Protein AF-A0A1Z9M589-F1 (afdb_monomer_lite)

pLDDT: mean 79.72, std 17.69, range [38.5, 98.5]

Sequence (197 aa):
MKIGLVIVDSWVSNKWSNFLCKKYGENPVPDWSDTEKKNVRQFSKFLTYVCDFERRRGTTIIHSFGEKTTKFTQHANINSISQVKIKTGDLVVGADLIAEAILREKLNFVLYGGFHFGRCVHGHCEMAQLNLDLNNKSNVDNLNIVLNLSMVLPKNSFKQNLAKTSKRLLKPYFSSYNYHLWSLDGFESLLVHKDTQ

Radius of gyration: 16.37 Å; chains: 1; bounding box: 38×37×45 Å

Foldseek 3Di:
DAEEEEAEEADQPDPVLVVCCVPPNPPGPDPDDVVVVVVQLVLLVVLLVVVVLVVVVVYAYEYEYEAFFPPPVVPDDPCRRGSRDDDPRHHYGYLQCVLVVCVVSVAAEYEFAHEAPLPRRQSSLVNSVVVCVVVVNPRHHRLEYADSRHDHDPVDDPVRSVVCNVPDDPPDDDPDHFYWYQDSVGTHTDPPPPPPD

Secondary structure (DSSP, 8-state):
--EEEEEE-----TTHHHHHHHHH-S-------HHHHHHHHHHHHHHHHHHHHHHHTTPEEEEE-SS-GGGTTTTS-GGGS-SSPP-TT-EEE-GGGHHHHHHHTT-SEEEEEESSTTTHHHHHHHHHHHHHHHTT-TT-EEEEEEEEEEPPPTT--HHHHHHHHHHHS-TTS-S-PEEEEE-SS-EEE--------

Structure (mmCIF, N/CA/C/O backbone):
data_AF-A0A1Z9M589-F1
#
_entry.id   AF-A0A1Z9M589-F1
#
loop_
_atom_site.group_PDB
_atom_site.id
_atom_site.type_symbol
_atom_site.label_atom_id
_atom_site.label_alt_id
_atom_site.label_comp_id
_atom_site.label_asym_id
_atom_site.label_entity_id
_atom_site.label_seq_id
_atom_site.pdbx_PDB_ins_code
_atom_site.Cartn_x
_atom_site.Cartn_y
_atom_site.Cartn_z
_atom_site.occupancy
_atom_site.B_iso_or_equiv
_atom_site.auth_seq_id
_atom_site.auth_comp_id
_atom_site.auth_asym_id
_atom_site.auth_atom_id
_atom_site.pdbx_PDB_model_num
ATOM 1 N N . MET A 1 1 ? -9.756 -7.871 15.518 1.00 89.25 1 MET A N 1
ATOM 2 C CA . MET A 1 1 ? -8.970 -6.780 14.902 1.00 89.25 1 MET A CA 1
ATOM 3 C C . MET A 1 1 ? -9.424 -6.630 13.460 1.00 89.25 1 MET A C 1
ATOM 5 O O . MET A 1 1 ? -9.483 -7.653 12.789 1.00 89.25 1 MET A O 1
ATOM 9 N N . LYS A 1 2 ? -9.793 -5.429 12.991 1.00 96.50 2 LYS A N 1
ATOM 10 C CA . LYS A 1 2 ? -10.172 -5.220 11.582 1.00 96.50 2 LYS A CA 1
ATOM 11 C C . LYS A 1 2 ? -8.996 -4.624 10.803 1.00 96.50 2 LYS A C 1
ATOM 13 O O . LYS A 1 2 ? -8.453 -3.598 11.214 1.00 96.50 2 LYS A O 1
ATOM 18 N N . ILE A 1 3 ? -8.596 -5.296 9.724 1.00 98.19 3 ILE A N 1
ATOM 19 C CA . ILE A 1 3 ? -7.373 -4.994 8.970 1.00 98.19 3 ILE A CA 1
ATOM 20 C C . ILE A 1 3 ? -7.720 -4.285 7.659 1.00 98.19 3 ILE A C 1
ATOM 22 O O . ILE A 1 3 ? -8.652 -4.691 6.961 1.00 98.19 3 ILE A O 1
ATOM 26 N N . GLY A 1 4 ? -6.950 -3.251 7.321 1.00 98.44 4 GLY A N 1
ATOM 27 C CA . GLY A 1 4 ? -6.907 -2.651 5.990 1.00 98.44 4 GLY A CA 1
ATOM 28 C C . GLY A 1 4 ? -5.587 -2.924 5.289 1.00 98.44 4 GLY A C 1
ATOM 29 O O . GLY A 1 4 ? -4.534 -2.721 5.887 1.00 98.44 4 GLY A O 1
ATOM 30 N N . LEU A 1 5 ? -5.638 -3.309 4.015 1.00 98.50 5 LEU A N 1
ATOM 31 C CA . LEU A 1 5 ? -4.477 -3.304 3.129 1.00 98.50 5 LEU A CA 1
ATOM 32 C C . LEU A 1 5 ? -4.651 -2.206 2.080 1.00 98.50 5 LEU A C 1
ATOM 34 O O . LEU A 1 5 ? -5.495 -2.308 1.186 1.00 98.50 5 LEU A O 1
ATOM 38 N N . VAL A 1 6 ? -3.835 -1.162 2.193 1.00 97.88 6 VAL A N 1
ATOM 39 C CA . VAL A 1 6 ? -3.766 -0.060 1.240 1.00 97.88 6 VAL A CA 1
ATOM 40 C C . VAL A 1 6 ? -2.758 -0.406 0.148 1.00 97.88 6 VAL A C 1
ATOM 42 O O . VAL A 1 6 ? -1.553 -0.495 0.391 1.00 97.88 6 VAL A O 1
ATOM 45 N N . ILE A 1 7 ? -3.252 -0.575 -1.075 1.00 96.56 7 ILE A N 1
ATOM 46 C CA . ILE A 1 7 ? -2.439 -0.692 -2.281 1.00 96.56 7 ILE A CA 1
ATOM 47 C C . ILE A 1 7 ? -2.303 0.697 -2.887 1.00 96.56 7 ILE A C 1
ATOM 49 O O . ILE A 1 7 ? -3.232 1.225 -3.498 1.00 96.56 7 ILE A O 1
ATOM 53 N N . VAL A 1 8 ? -1.131 1.297 -2.707 1.00 92.19 8 VAL A N 1
ATOM 54 C CA . VAL A 1 8 ? -0.786 2.570 -3.331 1.00 92.19 8 VAL A CA 1
ATOM 55 C C . VAL A 1 8 ? -0.418 2.298 -4.775 1.00 92.19 8 VAL A C 1
ATOM 57 O O . VAL A 1 8 ? 0.672 1.807 -5.084 1.00 92.19 8 VAL A O 1
ATOM 60 N N . ASP A 1 9 ? -1.344 2.607 -5.668 1.00 81.62 9 ASP A N 1
ATOM 61 C CA . ASP A 1 9 ? -1.137 2.463 -7.092 1.00 81.62 9 ASP A CA 1
ATOM 62 C C . ASP A 1 9 ? -1.114 3.843 -7.744 1.00 81.62 9 ASP A C 1
ATOM 64 O O . ASP A 1 9 ? -1.960 4.708 -7.543 1.00 81.62 9 ASP A O 1
ATOM 68 N N . SER A 1 10 ? -0.059 4.075 -8.505 1.00 62.91 10 SER A N 1
ATOM 69 C CA . SER A 1 10 ? 0.172 5.329 -9.222 1.00 62.91 10 SER A CA 1
ATOM 70 C C . SER A 1 10 ? 0.199 5.096 -10.728 1.00 62.91 10 SER A C 1
ATOM 72 O O . SER A 1 10 ? 0.578 5.988 -11.488 1.00 62.91 10 SER A O 1
ATOM 74 N N . TRP A 1 11 ? -0.183 3.898 -11.180 1.00 60.66 11 TRP A N 1
ATOM 75 C CA . TRP A 1 11 ? 0.085 3.454 -12.529 1.00 60.66 11 TRP A CA 1
ATOM 76 C C . TRP A 1 11 ? -1.138 3.489 -13.442 1.00 60.66 11 TRP A C 1
ATOM 78 O O . TRP A 1 11 ? -1.980 2.595 -13.445 1.00 60.66 11 TRP A O 1
ATOM 88 N N . VAL A 1 12 ? -1.166 4.489 -14.325 1.00 53.03 12 VAL A N 1
ATOM 89 C CA . VAL A 1 12 ? -2.124 4.556 -15.432 1.00 53.03 12 VAL A CA 1
ATOM 90 C C . VAL A 1 12 ? -1.489 4.012 -16.698 1.00 53.03 12 VAL A C 1
ATOM 92 O O . VAL A 1 12 ? -0.550 4.593 -17.242 1.00 53.03 12 VAL A O 1
ATOM 95 N N . SER A 1 13 ? -2.037 2.915 -17.215 1.00 48.12 13 SER A N 1
ATOM 96 C CA . SER A 1 13 ? -1.526 2.326 -18.448 1.00 48.12 13 SER A CA 1
ATOM 97 C C . SER A 1 13 ? -1.903 3.144 -19.707 1.00 48.12 13 SER A C 1
ATOM 99 O O . SER A 1 13 ? -3.043 3.206 -20.161 1.00 48.12 13 SER A O 1
ATOM 101 N N . ASN A 1 14 ? -0.883 3.784 -20.280 1.00 47.88 14 ASN A N 1
ATOM 102 C CA . ASN A 1 14 ? -0.549 3.913 -21.708 1.00 47.88 14 ASN A CA 1
ATOM 103 C C . ASN A 1 14 ? -1.436 4.752 -22.659 1.00 47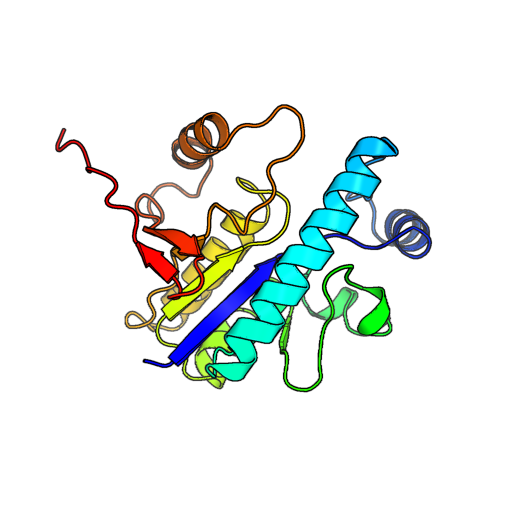.88 14 ASN A C 1
ATOM 105 O O . ASN A 1 14 ? -0.917 5.204 -23.676 1.00 47.88 14 ASN A O 1
ATOM 109 N N . LYS A 1 15 ? -2.728 4.988 -22.401 1.00 51.03 15 LYS A N 1
ATOM 110 C CA . LYS A 1 15 ? -3.546 5.928 -23.219 1.00 51.03 15 LYS A CA 1
ATOM 111 C C . LYS A 1 15 ? -4.017 7.134 -22.423 1.00 51.03 15 LYS A C 1
ATOM 113 O O . LYS A 1 15 ? -3.924 8.267 -22.890 1.00 51.03 15 LYS A O 1
ATOM 118 N N . TRP A 1 16 ? -4.468 6.886 -21.201 1.00 52.06 16 TRP A N 1
ATOM 119 C CA . TRP A 1 16 ? -4.884 7.941 -20.287 1.00 52.06 16 TRP A CA 1
ATOM 120 C C . TRP A 1 16 ? -3.702 8.753 -19.771 1.00 52.06 16 TRP A C 1
ATOM 122 O O . TRP A 1 16 ? -3.841 9.958 -19.613 1.00 52.06 16 TRP A O 1
ATOM 132 N N . SER A 1 17 ? -2.525 8.142 -19.605 1.00 53.66 17 SER A N 1
ATOM 133 C CA . SER A 1 17 ? -1.302 8.835 -19.190 1.00 53.66 17 SER A CA 1
ATOM 134 C C . SER A 1 17 ? -1.003 10.051 -20.073 1.00 53.66 17 SER A C 1
ATOM 136 O O . SER A 1 17 ? -0.863 11.152 -19.555 1.00 53.66 17 SER A O 1
ATOM 138 N N . ASN A 1 18 ? -1.032 9.892 -21.399 1.00 51.47 18 ASN A N 1
ATOM 139 C CA . ASN A 1 18 ? -0.787 10.977 -22.356 1.00 51.47 18 ASN A CA 1
ATOM 140 C C . ASN A 1 18 ? -1.865 12.073 -22.302 1.00 51.47 18 ASN A C 1
ATOM 142 O O . ASN A 1 18 ? -1.545 13.259 -22.388 1.00 51.47 18 ASN A O 1
ATOM 146 N N . PHE A 1 19 ? -3.137 11.693 -22.137 1.00 57.09 19 PHE A N 1
ATOM 147 C CA . PHE A 1 19 ? -4.243 12.643 -21.972 1.00 57.09 19 PHE A CA 1
ATOM 148 C C . PHE A 1 19 ? -4.121 13.442 -20.666 1.00 57.09 19 PHE A C 1
ATOM 150 O O . PHE A 1 19 ? -4.304 14.657 -20.658 1.00 57.09 19 PHE A O 1
ATOM 157 N N . LEU A 1 20 ? -3.759 12.776 -19.572 1.00 53.94 20 LEU A N 1
ATOM 158 C CA . LEU A 1 20 ? -3.598 13.381 -18.254 1.00 53.94 20 LEU A CA 1
ATOM 159 C C . LEU A 1 20 ? -2.372 14.295 -18.186 1.00 53.94 20 LEU A C 1
ATOM 161 O O . LEU A 1 20 ? -2.481 15.384 -17.634 1.00 53.94 20 LEU A O 1
ATOM 165 N N . CYS A 1 21 ? -1.261 13.911 -18.824 1.00 51.12 21 CYS A N 1
ATOM 166 C CA . CYS A 1 21 ? -0.083 14.771 -18.990 1.00 51.12 21 CYS A CA 1
ATOM 167 C C . CYS A 1 21 ? -0.438 16.059 -19.742 1.00 51.12 21 CYS A C 1
ATOM 169 O O . CYS A 1 21 ? -0.054 17.146 -19.322 1.00 51.12 21 CYS A O 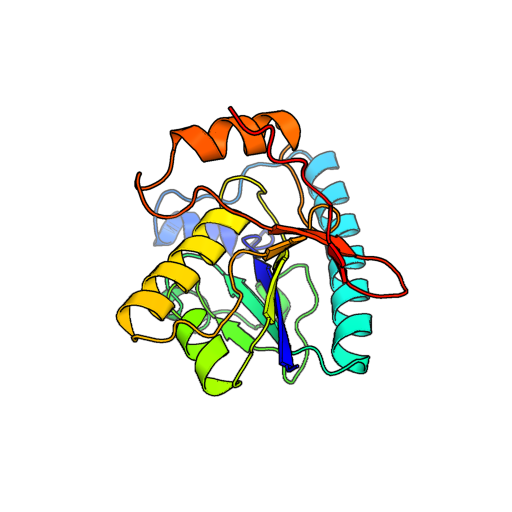1
ATOM 171 N N . LYS A 1 22 ? -1.221 15.949 -20.827 1.00 54.62 22 LYS A N 1
ATOM 172 C CA . LYS A 1 22 ? -1.695 17.108 -21.599 1.00 54.62 22 LYS A CA 1
ATOM 173 C C . LYS A 1 22 ? -2.673 17.996 -20.826 1.00 54.62 22 LYS A C 1
ATOM 175 O O . LYS A 1 22 ? -2.677 19.201 -21.043 1.00 54.62 22 LYS A O 1
ATOM 180 N N . LYS A 1 23 ? -3.531 17.415 -19.983 1.00 51.59 23 LYS A N 1
ATOM 181 C CA . LYS A 1 23 ? -4.636 18.134 -19.327 1.00 51.59 23 LYS A CA 1
ATOM 182 C C . LYS A 1 23 ? -4.280 18.710 -17.952 1.00 51.59 23 LYS A C 1
ATOM 184 O O . LYS A 1 23 ? -4.893 19.696 -17.554 1.00 51.59 23 LYS A O 1
ATOM 189 N N . TYR A 1 24 ? -3.332 18.117 -17.224 1.00 46.88 24 TYR A N 1
ATOM 190 C CA . TYR A 1 24 ? -3.096 18.442 -15.809 1.00 46.88 24 TYR A CA 1
ATOM 191 C C . TYR A 1 24 ? -1.646 18.813 -15.447 1.00 46.88 24 TYR A C 1
ATOM 193 O O . TYR A 1 24 ? -1.397 19.116 -14.282 1.00 46.88 24 TYR A O 1
ATOM 201 N N . GLY A 1 25 ? -0.713 18.860 -16.404 1.00 50.72 25 GLY A N 1
ATOM 202 C CA . GLY A 1 25 ? 0.683 19.230 -16.132 1.00 50.72 25 GLY A CA 1
ATOM 203 C C . GLY A 1 25 ? 1.513 18.108 -15.490 1.00 50.72 25 GLY A C 1
ATOM 204 O O . GLY A 1 25 ? 1.082 16.955 -15.429 1.00 50.72 25 GLY A O 1
ATOM 205 N N . GLU A 1 26 ? 2.746 18.432 -15.085 1.00 40.31 26 GLU A N 1
ATOM 206 C CA . GLU A 1 26 ? 3.819 17.467 -14.804 1.00 40.31 26 GLU A CA 1
ATOM 207 C C . GLU A 1 26 ? 3.564 16.558 -13.589 1.00 40.31 26 GLU A C 1
ATOM 209 O O . GLU A 1 26 ? 3.952 16.833 -12.457 1.00 40.31 26 GLU A O 1
ATOM 214 N N . ASN A 1 27 ? 2.984 15.393 -13.855 1.00 47.34 27 ASN A N 1
ATOM 215 C CA . ASN A 1 27 ? 3.367 14.150 -13.188 1.00 47.34 27 ASN A CA 1
ATOM 216 C C . ASN A 1 27 ? 3.229 13.014 -14.211 1.00 47.34 27 ASN A C 1
ATOM 218 O O . ASN A 1 27 ? 2.302 12.198 -14.144 1.00 47.34 27 ASN A O 1
ATOM 222 N N . PRO A 1 28 ? 4.075 13.033 -15.255 1.00 49.38 28 PRO A N 1
ATOM 223 C CA . PRO A 1 28 ? 3.915 12.137 -16.369 1.00 49.38 28 PRO A CA 1
ATOM 224 C C . PRO A 1 28 ? 4.356 10.757 -15.918 1.00 49.38 28 PRO A C 1
ATOM 226 O O . PRO A 1 28 ? 5.399 10.593 -15.287 1.00 49.38 28 PRO A O 1
ATOM 229 N N . VAL A 1 29 ? 3.520 9.768 -16.211 1.00 51.41 29 VAL A N 1
ATOM 230 C CA . VAL A 1 29 ? 3.861 8.351 -16.101 1.00 51.41 29 VAL A CA 1
ATOM 231 C C . VAL A 1 29 ? 5.291 8.174 -16.632 1.00 51.41 29 VAL A C 1
ATOM 233 O O . VAL A 1 29 ? 5.517 8.494 -17.800 1.00 51.41 29 VAL A O 1
ATOM 236 N N . PRO A 1 30 ? 6.266 7.782 -15.790 1.00 55.88 30 PRO A N 1
ATOM 237 C CA . PRO A 1 30 ? 7.663 7.768 -16.199 1.00 55.88 30 PRO A CA 1
ATOM 238 C C . PRO A 1 30 ? 7.851 6.888 -17.436 1.00 55.88 30 PRO A C 1
ATOM 240 O O . PRO A 1 30 ? 7.266 5.805 -17.529 1.00 55.88 30 PRO A O 1
ATOM 243 N N . ASP A 1 31 ? 8.643 7.375 -18.395 1.00 61.69 31 ASP A N 1
ATOM 244 C CA . ASP A 1 31 ? 8.970 6.619 -19.601 1.00 61.69 31 ASP A CA 1
ATOM 245 C C . ASP A 1 31 ? 9.877 5.447 -19.223 1.00 61.69 31 ASP A C 1
ATOM 247 O O . ASP A 1 31 ? 11.087 5.577 -19.038 1.00 61.69 31 ASP A O 1
ATOM 251 N N . TRP A 1 32 ? 9.235 4.312 -18.977 1.00 71.44 32 TRP A N 1
ATOM 252 C CA . TRP A 1 32 ? 9.877 3.090 -18.534 1.00 71.44 32 TRP A CA 1
ATOM 253 C C . TRP A 1 32 ? 10.304 2.235 -19.717 1.00 71.44 32 TRP A C 1
ATOM 255 O O . TRP A 1 32 ? 9.559 2.036 -20.683 1.00 71.44 32 TRP A O 1
ATOM 265 N N . SER A 1 33 ? 11.477 1.633 -19.574 1.00 79.81 33 SER A N 1
ATOM 266 C CA . SER A 1 33 ? 11.931 0.544 -20.427 1.00 79.81 33 SER A CA 1
ATOM 267 C C . SER A 1 33 ? 10.932 -0.619 -20.416 1.00 79.81 33 SER A C 1
ATOM 269 O O . SER A 1 33 ? 10.160 -0.821 -19.471 1.00 79.81 33 SER A O 1
ATOM 271 N N . ASP A 1 34 ? 10.953 -1.446 -21.459 1.00 81.94 34 ASP A N 1
ATOM 272 C CA . ASP A 1 34 ? 10.060 -2.607 -21.539 1.00 81.94 34 ASP A CA 1
ATOM 273 C C . ASP A 1 34 ? 10.303 -3.622 -20.415 1.00 81.94 34 ASP A C 1
ATOM 275 O O . ASP A 1 34 ? 9.364 -4.264 -19.935 1.00 81.94 34 ASP A O 1
ATOM 279 N N . THR A 1 35 ? 11.542 -3.711 -19.929 1.00 83.31 35 THR A N 1
ATOM 280 C CA . THR A 1 35 ? 11.904 -4.508 -18.753 1.00 83.31 35 THR A CA 1
ATOM 281 C C . THR A 1 35 ? 11.189 -4.011 -17.498 1.00 83.31 35 THR A C 1
ATOM 283 O O . THR A 1 35 ? 10.589 -4.805 -16.773 1.00 83.31 35 THR A O 1
ATOM 286 N N . GLU A 1 36 ? 11.186 -2.701 -17.253 1.00 81.06 36 GLU A N 1
ATOM 287 C CA . GLU A 1 36 ? 10.477 -2.095 -16.120 1.00 81.06 36 GLU A CA 1
ATOM 288 C C . GLU A 1 36 ? 8.966 -2.315 -16.233 1.00 81.06 36 GLU A C 1
ATOM 290 O O . GLU A 1 36 ? 8.344 -2.795 -15.284 1.00 81.06 36 GLU A O 1
ATOM 295 N N . LYS A 1 37 ? 8.384 -2.093 -17.420 1.00 82.25 37 LYS A N 1
ATOM 296 C CA . LYS A 1 37 ? 6.965 -2.383 -17.690 1.00 82.25 37 LYS A CA 1
ATOM 297 C C . LYS A 1 37 ? 6.624 -3.852 -17.418 1.00 82.25 37 LYS A C 1
ATOM 299 O O . LYS A 1 37 ? 5.559 -4.146 -16.872 1.00 82.25 37 LYS A O 1
ATOM 304 N N . LYS A 1 38 ? 7.503 -4.789 -17.788 1.00 84.75 38 LYS A N 1
ATOM 305 C CA . LYS A 1 38 ? 7.326 -6.224 -17.519 1.00 84.75 38 LYS A CA 1
ATOM 306 C C . LYS A 1 38 ? 7.384 -6.524 -16.021 1.00 84.75 38 LYS A C 1
ATOM 308 O O . LYS A 1 38 ? 6.519 -7.253 -15.541 1.00 84.75 38 LYS A O 1
ATOM 313 N N . ASN A 1 39 ? 8.340 -5.953 -15.291 1.00 84.38 39 ASN A N 1
ATOM 314 C CA . ASN A 1 39 ? 8.467 -6.138 -13.843 1.00 84.38 39 ASN A CA 1
ATOM 315 C C . ASN A 1 39 ? 7.228 -5.631 -13.102 1.00 84.38 39 ASN A C 1
ATOM 317 O O . ASN A 1 39 ? 6.682 -6.351 -12.271 1.00 84.38 39 ASN A O 1
ATOM 321 N N . VAL A 1 40 ? 6.732 -4.451 -13.475 1.00 85.38 40 VAL A N 1
ATOM 322 C CA . VAL A 1 40 ? 5.500 -3.866 -12.924 1.00 85.38 40 VAL A CA 1
ATOM 323 C C . VAL A 1 40 ? 4.329 -4.808 -13.161 1.00 85.38 40 VAL A C 1
ATOM 325 O O . VAL A 1 40 ? 3.661 -5.174 -12.205 1.00 85.38 40 VAL A O 1
ATOM 328 N N . ARG A 1 41 ? 4.143 -5.316 -14.387 1.00 86.38 41 ARG A N 1
ATOM 329 C CA . ARG A 1 41 ? 3.069 -6.282 -14.681 1.00 86.38 41 ARG A CA 1
ATOM 330 C C . ARG A 1 41 ? 3.150 -7.542 -13.818 1.00 86.38 41 ARG A C 1
ATOM 332 O O . ARG A 1 41 ? 2.115 -8.035 -13.378 1.00 86.38 41 ARG A O 1
ATOM 339 N N . GLN A 1 42 ? 4.343 -8.105 -13.609 1.00 89.94 42 GLN A N 1
ATOM 340 C CA . GLN A 1 42 ? 4.491 -9.300 -12.766 1.00 89.94 42 GLN A CA 1
ATOM 341 C C . GLN A 1 42 ? 4.226 -8.983 -11.295 1.00 89.94 42 GLN A C 1
ATOM 343 O O . GLN A 1 42 ? 3.522 -9.730 -10.620 1.00 89.94 42 GLN A O 1
ATOM 348 N N . PHE A 1 43 ? 4.712 -7.842 -10.820 1.00 91.88 43 PHE A N 1
ATOM 349 C CA . PHE A 1 43 ? 4.455 -7.382 -9.466 1.00 91.88 43 PHE A CA 1
ATOM 350 C C . PHE A 1 43 ? 2.965 -7.093 -9.228 1.00 91.88 43 PHE A C 1
ATOM 352 O O . PHE A 1 43 ? 2.411 -7.543 -8.232 1.00 91.88 43 PHE A O 1
ATOM 359 N N . SER A 1 44 ? 2.261 -6.469 -10.179 1.00 91.69 44 SER A N 1
ATOM 360 C CA . SER A 1 44 ? 0.807 -6.269 -10.119 1.00 91.69 44 SER A CA 1
ATOM 361 C C . SER A 1 44 ? 0.029 -7.582 -10.050 1.00 91.69 44 SER A C 1
ATOM 363 O O . SER A 1 44 ? -0.982 -7.658 -9.349 1.00 91.69 44 SER A O 1
ATOM 365 N N . LYS A 1 45 ? 0.482 -8.634 -10.751 1.00 92.62 45 LYS A N 1
ATOM 366 C CA . LYS A 1 45 ? -0.116 -9.976 -10.633 1.00 92.62 45 LYS A CA 1
ATOM 367 C C . LYS A 1 45 ? 0.069 -10.540 -9.228 1.00 92.62 45 LYS A C 1
ATOM 369 O O . LYS A 1 45 ? -0.883 -11.088 -8.679 1.00 92.62 45 LYS A O 1
ATOM 374 N N . PHE A 1 46 ? 1.254 -10.378 -8.646 1.00 95.69 46 PHE A N 1
ATOM 375 C CA . PHE A 1 46 ? 1.520 -10.803 -7.275 1.00 95.69 46 PHE A CA 1
ATOM 376 C C . PHE A 1 46 ? 0.681 -10.019 -6.254 1.00 95.69 46 PHE A C 1
ATOM 378 O O . PHE A 1 46 ? 0.004 -10.631 -5.434 1.00 95.69 46 PHE A O 1
ATOM 385 N N . LEU A 1 47 ? 0.610 -8.688 -6.364 1.00 96.19 47 LEU A N 1
ATOM 386 C CA . LEU A 1 47 ? -0.266 -7.865 -5.522 1.00 96.19 47 LEU A CA 1
ATOM 387 C C . LEU A 1 47 ? -1.739 -8.252 -5.665 1.00 96.19 47 LEU A C 1
ATOM 389 O O . LEU A 1 47 ? -2.453 -8.332 -4.672 1.00 96.19 47 LEU A O 1
ATOM 393 N N . THR A 1 48 ? -2.192 -8.542 -6.887 1.00 95.50 48 THR A N 1
ATOM 394 C CA . THR A 1 48 ? -3.555 -9.035 -7.134 1.00 95.50 48 THR A CA 1
ATOM 395 C C . THR A 1 48 ? -3.806 -10.350 -6.401 1.00 95.50 48 THR A C 1
ATOM 397 O O . THR A 1 48 ? -4.850 -10.508 -5.773 1.00 95.50 48 THR A O 1
ATOM 400 N N . TYR A 1 49 ? -2.853 -11.282 -6.459 1.00 97.50 49 TYR A N 1
ATOM 401 C CA . TYR A 1 49 ? -2.929 -12.545 -5.730 1.00 97.50 49 TYR A CA 1
ATOM 402 C C . TYR A 1 49 ? -3.014 -12.323 -4.212 1.00 97.50 49 TYR A C 1
ATOM 404 O O . TYR A 1 49 ? -3.892 -12.894 -3.569 1.00 97.50 49 TYR A O 1
ATOM 412 N N . VAL A 1 50 ? -2.173 -11.448 -3.654 1.00 97.94 50 VAL A N 1
ATOM 413 C CA . VAL A 1 50 ? -2.200 -11.100 -2.224 1.00 97.94 50 VAL A CA 1
ATOM 414 C C . VAL A 1 50 ? -3.538 -10.474 -1.836 1.00 97.94 50 VAL A C 1
ATOM 416 O O . VAL A 1 50 ? -4.157 -10.910 -0.873 1.00 97.94 50 VAL A O 1
ATOM 419 N N . CYS A 1 51 ? -4.053 -9.523 -2.619 1.00 97.75 51 CYS A N 1
ATOM 420 C CA . CYS A 1 51 ? -5.368 -8.929 -2.367 1.00 97.75 51 CYS A CA 1
ATOM 421 C C . CYS A 1 51 ? -6.481 -9.986 -2.406 1.00 97.75 51 CYS A 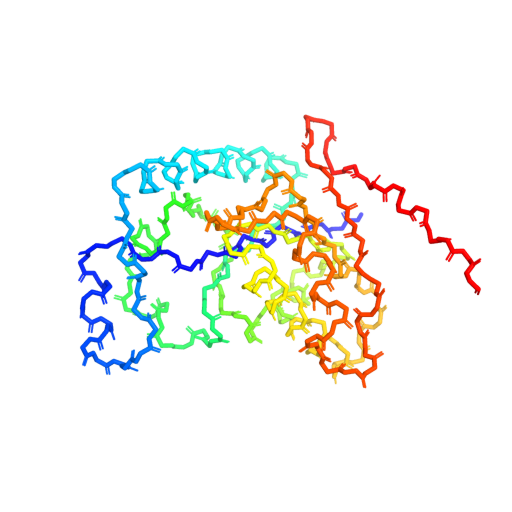C 1
ATOM 423 O O . CYS A 1 51 ? -7.403 -9.956 -1.596 1.00 97.75 51 CYS A O 1
ATOM 425 N N . ASP A 1 52 ? -6.429 -10.930 -3.350 1.00 97.62 52 ASP A N 1
ATOM 426 C CA . ASP A 1 52 ? -7.389 -12.038 -3.439 1.00 97.62 52 ASP A CA 1
ATOM 427 C C . ASP A 1 52 ? -7.329 -12.939 -2.206 1.00 97.62 52 ASP A C 1
ATOM 429 O O . ASP A 1 52 ? -8.370 -13.356 -1.697 1.00 97.62 52 ASP A O 1
ATOM 433 N N . PHE A 1 53 ? -6.125 -13.215 -1.717 1.00 98.19 53 PHE A N 1
ATOM 434 C CA . PHE A 1 53 ? -5.910 -13.991 -0.507 1.00 98.19 53 PHE A CA 1
ATOM 435 C C . PHE A 1 53 ? -6.442 -13.269 0.737 1.00 98.19 53 PHE A C 1
ATOM 437 O O . PHE A 1 53 ? -7.246 -13.834 1.476 1.00 98.19 53 PHE A O 1
ATOM 444 N N . GLU A 1 54 ? -6.073 -12.005 0.918 1.00 98.25 54 GLU A N 1
ATOM 445 C CA . GLU A 1 54 ? -6.433 -11.194 2.082 1.00 98.25 54 GLU A CA 1
ATOM 446 C C . GLU A 1 54 ? -7.931 -10.872 2.142 1.00 98.25 54 GLU A C 1
ATOM 448 O O . GLU A 1 54 ? -8.534 -10.954 3.213 1.00 98.25 54 GLU A O 1
ATOM 453 N N . ARG A 1 55 ? -8.592 -10.638 0.998 1.00 97.75 55 ARG A N 1
ATOM 454 C CA . ARG A 1 55 ? -10.061 -10.508 0.962 1.00 97.75 55 ARG A CA 1
ATOM 455 C C . ARG A 1 55 ? -10.766 -11.729 1.538 1.00 97.75 55 ARG A C 1
ATOM 457 O O . ARG A 1 55 ? -11.725 -11.577 2.287 1.00 97.75 55 ARG A O 1
ATOM 464 N N . ARG A 1 56 ? -10.294 -12.944 1.224 1.00 97.38 56 ARG A N 1
ATOM 465 C CA . ARG A 1 56 ? -10.881 -14.186 1.765 1.00 97.38 56 ARG A CA 1
ATOM 466 C C . ARG A 1 56 ? -10.710 -14.310 3.279 1.00 97.38 56 ARG A C 1
ATOM 468 O O . ARG A 1 56 ? -11.489 -15.016 3.907 1.00 97.38 56 ARG A O 1
ATOM 475 N N . ARG A 1 57 ? -9.731 -13.613 3.861 1.00 97.06 57 ARG A N 1
ATOM 476 C CA . ARG A 1 57 ? -9.513 -13.522 5.313 1.00 97.06 57 ARG A CA 1
ATOM 477 C C . ARG A 1 57 ? -10.287 -12.373 5.968 1.00 97.06 57 ARG A C 1
ATOM 479 O O . ARG A 1 57 ? -10.196 -12.201 7.179 1.00 97.06 57 ARG A O 1
ATOM 486 N N . GLY A 1 58 ? -11.057 -11.608 5.193 1.00 97.56 58 GLY A N 1
ATOM 487 C CA . GLY A 1 58 ? -11.844 -10.476 5.681 1.00 97.56 58 GLY A CA 1
ATOM 488 C C . GLY A 1 58 ? -11.076 -9.155 5.763 1.00 97.56 58 GLY A C 1
ATOM 489 O O . GLY A 1 58 ? -11.592 -8.199 6.340 1.00 97.56 58 GLY A O 1
ATOM 490 N N . THR A 1 59 ? -9.869 -9.073 5.194 1.00 98.50 59 THR A N 1
ATOM 491 C CA . THR A 1 59 ? -9.114 -7.818 5.094 1.00 98.50 59 THR A CA 1
ATOM 492 C C . THR A 1 59 ? -9.799 -6.874 4.103 1.00 98.50 59 THR A C 1
ATOM 494 O O . THR A 1 59 ? -10.104 -7.253 2.969 1.00 98.50 59 THR A O 1
ATOM 497 N N . THR A 1 60 ? -10.016 -5.621 4.509 1.00 98.50 60 THR A N 1
ATOM 498 C CA . THR A 1 60 ? -10.519 -4.568 3.619 1.00 98.50 60 THR A CA 1
ATOM 499 C C . THR A 1 60 ? -9.400 -4.119 2.682 1.00 98.50 60 THR A C 1
ATOM 501 O O . THR A 1 60 ? -8.350 -3.673 3.142 1.00 98.50 60 THR A O 1
ATOM 504 N N . ILE A 1 61 ? -9.624 -4.191 1.369 1.00 98.25 61 ILE A N 1
ATOM 505 C CA . ILE A 1 61 ? -8.665 -3.694 0.375 1.00 98.25 61 ILE A CA 1
ATOM 506 C C . ILE A 1 61 ? -9.015 -2.258 -0.004 1.00 98.25 61 ILE A C 1
ATOM 508 O O . ILE A 1 61 ? -10.157 -1.958 -0.361 1.00 98.25 61 ILE A O 1
ATOM 512 N N . ILE A 1 62 ? -8.019 -1.378 0.056 1.00 96.44 62 ILE A N 1
ATOM 513 C CA . ILE A 1 62 ? -8.131 0.029 -0.320 1.00 96.44 62 ILE A CA 1
ATOM 514 C C . ILE A 1 62 ? -7.119 0.296 -1.430 1.00 96.44 62 ILE A C 1
ATOM 516 O O . ILE A 1 62 ? -5.916 0.240 -1.203 1.00 96.44 62 ILE A O 1
ATOM 520 N N . HIS A 1 63 ? -7.581 0.615 -2.630 1.00 93.62 63 HIS A N 1
ATOM 521 C CA . HIS A 1 63 ? -6.710 1.077 -3.706 1.00 93.62 63 HIS A CA 1
ATOM 522 C C . HIS A 1 63 ? -6.616 2.593 -3.640 1.00 93.62 63 HIS A C 1
ATOM 524 O O . HIS A 1 63 ? -7.632 3.290 -3.724 1.00 93.62 63 HIS A O 1
ATOM 530 N N . SER A 1 64 ? -5.398 3.098 -3.461 1.00 91.31 64 SER A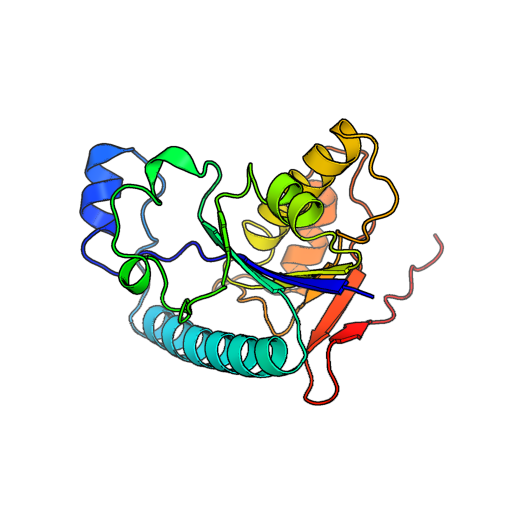 N 1
ATOM 531 C CA . SER A 1 64 ? -5.151 4.523 -3.299 1.00 91.31 64 SER A CA 1
ATOM 532 C C . SER A 1 64 ? -4.423 5.116 -4.501 1.00 91.31 64 SER A C 1
ATOM 534 O O . SER A 1 64 ? -3.329 4.660 -4.830 1.00 91.31 64 SER A O 1
ATOM 536 N N . PHE A 1 65 ? -5.012 6.148 -5.117 1.00 85.81 65 PHE A N 1
ATOM 537 C CA . PHE A 1 65 ? -4.514 6.784 -6.342 1.00 85.81 65 PHE A CA 1
ATOM 538 C C . PHE A 1 65 ? -4.353 8.295 -6.195 1.00 85.81 65 PHE A C 1
ATOM 540 O O . PHE A 1 65 ? -5.331 9.025 -6.031 1.00 85.81 65 PHE A O 1
ATOM 547 N N . GLY A 1 66 ? -3.121 8.774 -6.364 1.00 78.88 66 GLY A N 1
ATOM 548 C CA . GLY A 1 66 ? -2.809 10.202 -6.320 1.00 78.88 66 GLY A CA 1
ATOM 549 C C . GLY A 1 66 ? -3.163 10.869 -4.986 1.00 78.88 66 GLY A C 1
ATOM 550 O O . GLY A 1 66 ? -3.564 10.226 -4.019 1.00 78.88 66 GLY A O 1
ATOM 551 N N . GLU A 1 67 ? -3.003 12.190 -4.937 1.00 72.75 67 GLU A N 1
ATOM 552 C CA . GLU A 1 67 ? -3.198 12.949 -3.695 1.00 72.75 67 GLU A CA 1
ATOM 553 C C . GLU A 1 67 ? -4.667 13.293 -3.419 1.00 72.75 67 GLU A C 1
ATOM 555 O O . GLU A 1 67 ? -5.061 13.352 -2.260 1.00 72.75 67 GLU A O 1
ATOM 560 N N . LYS A 1 68 ? -5.482 13.515 -4.465 1.00 72.81 68 LYS A N 1
ATOM 561 C CA . LYS A 1 68 ? -6.878 13.973 -4.340 1.00 72.81 68 LYS A CA 1
ATOM 562 C C . LYS A 1 68 ? -7.861 13.086 -5.092 1.00 72.81 68 LYS A C 1
ATOM 564 O O . LYS A 1 68 ? -7.743 12.914 -6.308 1.00 72.81 68 LYS A O 1
ATOM 569 N N . THR A 1 69 ? -8.892 12.619 -4.392 1.00 64.75 69 THR A N 1
ATOM 570 C CA . THR A 1 69 ? -9.873 11.644 -4.904 1.00 64.75 69 THR A CA 1
ATOM 571 C C . THR A 1 69 ? -10.698 12.157 -6.095 1.00 64.75 69 THR A C 1
ATOM 573 O O . THR A 1 69 ? -11.059 11.384 -6.984 1.00 64.75 69 THR A O 1
ATOM 576 N N . THR A 1 70 ? -10.988 13.459 -6.159 1.00 57.69 70 THR A N 1
ATOM 577 C CA . THR A 1 70 ? -12.048 14.016 -7.023 1.00 57.69 70 THR A CA 1
ATOM 578 C C . THR A 1 70 ? -11.705 14.145 -8.506 1.00 57.69 70 THR A C 1
ATOM 580 O O . THR A 1 70 ? -12.616 14.196 -9.324 1.00 57.69 70 THR A O 1
ATOM 583 N N . LYS A 1 71 ? -10.427 14.181 -8.903 1.00 53.97 71 LYS A N 1
ATOM 584 C CA . LYS A 1 71 ? -10.070 14.459 -10.311 1.00 53.97 71 LYS A CA 1
ATOM 585 C C . LYS A 1 71 ? -9.916 13.221 -11.194 1.00 53.97 71 LYS A C 1
ATOM 587 O O . LYS A 1 71 ? -9.947 13.353 -12.414 1.00 53.97 71 LYS A O 1
ATOM 592 N N . PHE A 1 72 ? -9.743 12.039 -10.607 1.00 55.84 72 PHE A N 1
ATOM 593 C CA . PHE A 1 72 ? -9.286 10.859 -11.351 1.00 55.84 72 PHE A CA 1
ATOM 594 C C . PHE A 1 72 ? -10.271 9.689 -11.338 1.00 55.84 72 PHE A C 1
ATOM 596 O O . PHE A 1 72 ? -10.433 9.004 -12.345 1.00 55.84 72 PHE A O 1
ATOM 603 N N . THR A 1 73 ? -10.970 9.491 -10.221 1.00 55.97 73 THR A N 1
ATOM 604 C CA . THR A 1 73 ? -11.933 8.393 -10.039 1.00 55.97 73 THR A CA 1
ATOM 605 C C . THR A 1 73 ? -13.238 8.612 -10.809 1.00 55.97 73 THR A C 1
ATOM 607 O O . THR A 1 73 ? -13.898 7.650 -11.183 1.00 55.97 73 THR A O 1
ATOM 610 N N . GLN A 1 74 ? -13.588 9.867 -11.111 1.00 56.72 74 GLN A N 1
ATOM 611 C CA . GLN A 1 74 ? -14.847 10.230 -11.776 1.00 56.72 74 GLN A CA 1
ATOM 612 C C . GLN A 1 74 ? -14.863 9.961 -13.290 1.00 56.72 74 GLN A C 1
ATOM 614 O O . GLN A 1 74 ? -15.931 9.937 -13.896 1.00 56.72 74 GLN A O 1
ATOM 619 N N . HIS A 1 75 ? -13.700 9.782 -13.923 1.00 51.03 75 HIS A N 1
ATOM 620 C CA . HIS A 1 75 ? -13.590 9.755 -15.389 1.00 51.03 75 HIS A CA 1
ATOM 621 C C . HIS A 1 75 ? -13.030 8.462 -15.969 1.00 51.03 75 HIS A C 1
ATOM 623 O O . HIS A 1 75 ? -13.000 8.304 -17.189 1.00 51.03 75 HIS A O 1
ATOM 629 N N . ALA A 1 76 ? -12.594 7.535 -15.125 1.00 55.00 76 ALA A N 1
ATOM 630 C CA . ALA A 1 76 ? -11.977 6.310 -15.580 1.00 55.00 76 ALA A CA 1
ATOM 631 C C . ALA A 1 76 ? -12.804 5.101 -15.154 1.00 55.00 76 ALA A C 1
ATOM 633 O O . ALA A 1 76 ? -13.279 5.005 -14.025 1.00 55.00 76 ALA A O 1
ATOM 634 N N . ASN A 1 77 ? -12.957 4.148 -16.073 1.00 63.50 77 ASN A N 1
ATOM 635 C CA . ASN A 1 77 ? -13.468 2.833 -15.721 1.00 63.50 77 ASN A CA 1
ATOM 636 C C . ASN A 1 77 ? -12.519 2.242 -14.663 1.00 63.50 77 ASN A C 1
ATOM 638 O O . ASN A 1 77 ? -11.316 2.164 -14.912 1.00 63.50 77 ASN A O 1
ATOM 642 N N . ILE A 1 78 ? -13.039 1.848 -13.499 1.00 64.25 78 ILE A N 1
ATOM 643 C CA . ILE A 1 78 ? -12.259 1.333 -12.358 1.00 64.25 78 ILE A CA 1
ATOM 644 C C . ILE A 1 78 ? -11.326 0.179 -12.770 1.00 64.25 78 ILE A C 1
ATOM 646 O O . ILE A 1 78 ? -10.222 0.052 -12.257 1.00 64.25 78 ILE A O 1
ATOM 650 N N . ASN A 1 79 ? -11.690 -0.613 -13.781 1.00 64.25 79 ASN A N 1
ATOM 651 C CA . ASN A 1 79 ? -10.831 -1.694 -14.279 1.00 64.25 79 ASN A CA 1
ATOM 652 C C . ASN A 1 79 ? -9.668 -1.219 -15.172 1.00 64.25 79 ASN A C 1
ATOM 654 O O . ASN A 1 79 ? -8.856 -2.028 -15.610 1.00 64.25 79 ASN A O 1
ATOM 658 N N . SER A 1 80 ? -9.596 0.078 -15.478 1.00 66.50 80 SER A N 1
ATOM 659 C CA . SER A 1 80 ? -8.594 0.686 -16.364 1.00 66.50 80 SER A CA 1
ATOM 660 C C . SER A 1 80 ? -7.602 1.607 -15.647 1.00 66.50 80 SER A C 1
ATOM 662 O O . SER A 1 80 ? -6.596 1.985 -16.249 1.00 66.50 80 SER A O 1
ATOM 664 N N . ILE A 1 81 ? -7.857 1.950 -14.376 1.00 67.50 81 ILE A N 1
ATOM 665 C CA . ILE A 1 81 ? -7.001 2.863 -13.593 1.00 67.50 81 ILE A CA 1
ATOM 666 C C . ILE A 1 81 ? -5.816 2.176 -12.924 1.00 67.50 81 ILE A C 1
ATOM 668 O O . ILE A 1 81 ? -4.899 2.865 -12.498 1.00 67.50 81 ILE A O 1
ATOM 672 N N . SER A 1 82 ? -5.846 0.848 -12.825 1.00 75.62 82 SER A N 1
ATOM 673 C CA . SER A 1 82 ? -4.871 0.061 -12.078 1.00 75.62 82 SER A CA 1
ATOM 674 C C . SER A 1 82 ? -4.441 -1.167 -12.863 1.00 75.62 82 SER A C 1
ATOM 676 O O . SER A 1 82 ? -5.228 -1.764 -13.600 1.00 75.62 82 SER A O 1
ATOM 678 N N . GLN A 1 83 ? -3.181 -1.568 -12.688 1.00 80.75 83 GLN A N 1
ATOM 679 C CA . GLN A 1 83 ? -2.735 -2.899 -13.109 1.00 80.75 83 GLN A CA 1
ATOM 680 C C . GLN A 1 83 ? -3.022 -3.977 -12.058 1.00 80.75 83 GLN A C 1
ATOM 682 O O . GLN A 1 83 ? -2.996 -5.166 -12.384 1.00 80.75 83 GLN A O 1
ATOM 687 N N . VAL A 1 84 ? -3.290 -3.584 -10.812 1.00 88.12 84 VAL A N 1
ATOM 688 C CA . VAL A 1 84 ? -3.793 -4.478 -9.769 1.00 88.12 84 VAL A CA 1
ATOM 689 C C . VAL A 1 84 ? -5.301 -4.622 -9.967 1.00 88.12 84 VAL A C 1
ATOM 691 O O . VAL A 1 84 ? -6.008 -3.649 -10.217 1.00 88.12 84 VAL A O 1
ATOM 694 N N . LYS A 1 85 ? -5.827 -5.849 -9.904 1.00 89.94 85 LYS A N 1
ATOM 695 C CA . LYS A 1 85 ? -7.269 -6.044 -10.105 1.00 89.94 85 LYS A CA 1
ATOM 696 C C . LYS A 1 85 ? -8.051 -5.494 -8.915 1.00 89.94 85 LYS A C 1
ATOM 698 O O . LYS A 1 85 ? -7.973 -6.042 -7.814 1.00 89.94 85 LYS A O 1
ATOM 703 N N . ILE A 1 86 ? -8.859 -4.476 -9.187 1.00 90.31 86 ILE A N 1
ATOM 704 C CA . ILE A 1 86 ? -9.868 -3.950 -8.271 1.00 90.31 86 ILE A CA 1
ATOM 705 C C . ILE A 1 86 ? -11.119 -4.823 -8.397 1.00 90.31 86 ILE A C 1
ATOM 707 O O . ILE A 1 86 ? -11.560 -5.127 -9.507 1.00 90.31 86 ILE A O 1
ATOM 711 N N . LYS A 1 87 ? -11.674 -5.271 -7.272 1.00 91.75 87 LYS A N 1
ATOM 712 C CA . LYS A 1 87 ? -12.887 -6.101 -7.237 1.00 91.75 87 LYS A CA 1
ATOM 713 C C . LYS A 1 87 ? -14.034 -5.377 -6.547 1.00 91.75 87 LYS A C 1
ATOM 715 O O . LYS A 1 87 ? -13.834 -4.418 -5.810 1.00 91.75 87 LYS A O 1
ATOM 720 N N . THR A 1 88 ? -15.252 -5.857 -6.783 1.00 90.62 88 THR A N 1
ATOM 721 C CA . THR A 1 88 ? -16.440 -5.392 -6.062 1.00 90.62 88 THR A CA 1
ATOM 722 C C . THR A 1 88 ? -16.223 -5.518 -4.555 1.00 90.62 88 THR A C 1
ATOM 724 O O . THR A 1 88 ? -15.826 -6.579 -4.078 1.00 90.62 88 THR A O 1
ATOM 727 N N . GLY A 1 89 ? -16.490 -4.434 -3.826 1.00 91.50 89 GLY A N 1
ATOM 728 C CA . GLY A 1 89 ? -16.257 -4.338 -2.383 1.00 91.50 89 GLY A CA 1
ATOM 729 C C . GLY A 1 89 ? -14.911 -3.715 -2.001 1.00 91.50 89 GLY A C 1
ATOM 730 O O . GLY A 1 89 ? -14.770 -3.277 -0.862 1.00 91.50 89 GLY A O 1
ATOM 731 N N . ASP A 1 90 ? -13.955 -3.607 -2.930 1.00 94.38 90 ASP A N 1
ATOM 732 C CA . ASP A 1 90 ? -12.735 -2.833 -2.694 1.00 94.38 90 ASP A CA 1
ATOM 733 C C . ASP A 1 90 ? -13.063 -1.336 -2.637 1.00 94.38 90 ASP A C 1
ATOM 735 O O . ASP A 1 90 ? -13.917 -0.834 -3.375 1.00 94.38 90 ASP A O 1
ATOM 739 N N . LEU A 1 91 ? -12.342 -0.603 -1.791 1.00 93.25 91 LEU A N 1
ATOM 740 C CA . LEU A 1 91 ? -12.425 0.851 -1.754 1.00 93.25 91 LEU A CA 1
ATOM 741 C C . LEU A 1 91 ? -11.450 1.456 -2.762 1.00 93.25 91 LEU A C 1
ATOM 743 O O . LEU A 1 91 ? -10.328 0.979 -2.912 1.00 93.25 91 LEU A O 1
ATOM 747 N N . VAL A 1 92 ? -11.863 2.534 -3.424 1.00 90.44 92 VAL A N 1
ATOM 748 C CA . VAL A 1 92 ? -11.018 3.302 -4.346 1.00 90.44 92 VAL A CA 1
ATOM 749 C C . VAL A 1 92 ? -11.031 4.754 -3.896 1.00 90.44 92 VAL A C 1
ATOM 751 O O . VAL A 1 92 ? -12.072 5.408 -3.946 1.00 90.44 92 VAL A O 1
ATOM 754 N N . VAL A 1 93 ? -9.889 5.247 -3.425 1.00 89.62 93 VAL A N 1
ATOM 755 C CA . VAL A 1 93 ? -9.756 6.586 -2.831 1.00 89.62 93 VAL A CA 1
ATOM 756 C C . VAL A 1 93 ? -8.458 7.260 -3.277 1.00 89.62 93 VAL A C 1
ATOM 758 O O . VAL A 1 93 ? -7.533 6.606 -3.744 1.00 89.62 93 VAL A O 1
ATOM 761 N N . GLY A 1 94 ? -8.368 8.576 -3.151 1.00 87.75 94 GLY A N 1
ATOM 762 C CA . GLY A 1 94 ? -7.097 9.301 -3.144 1.00 87.75 94 GLY A CA 1
ATOM 763 C C . GLY A 1 94 ? -6.451 9.262 -1.761 1.00 87.75 94 GLY A C 1
ATOM 764 O O . GLY A 1 94 ? -7.068 8.802 -0.798 1.00 87.75 94 GLY A O 1
ATOM 765 N N . ALA A 1 95 ? -5.206 9.730 -1.656 1.00 88.62 95 ALA A N 1
ATOM 766 C CA . ALA A 1 95 ? -4.497 9.811 -0.377 1.00 88.62 95 ALA A CA 1
ATOM 767 C C . ALA A 1 95 ? -5.269 10.634 0.672 1.00 88.62 95 ALA A C 1
ATOM 769 O O . ALA A 1 95 ? -5.318 10.257 1.843 1.00 88.62 95 ALA A O 1
ATOM 770 N N . ASP A 1 96 ? -5.937 11.705 0.232 1.00 88.25 96 ASP A N 1
ATOM 771 C CA . ASP A 1 96 ? -6.739 12.602 1.064 1.00 88.25 96 ASP A CA 1
ATOM 772 C C . ASP A 1 96 ? -7.879 11.912 1.826 1.00 88.25 96 ASP A C 1
ATOM 774 O O . ASP A 1 96 ? -8.198 12.319 2.943 1.00 88.25 96 ASP A O 1
ATOM 778 N N . LEU A 1 97 ? -8.461 10.848 1.265 1.00 92.88 97 LEU A N 1
ATOM 779 C CA . LEU A 1 97 ? -9.628 10.162 1.833 1.00 92.88 97 LEU A CA 1
ATOM 780 C C . LEU A 1 97 ? -9.314 8.794 2.456 1.00 92.88 97 LEU A C 1
ATOM 782 O O . LEU A 1 97 ? -10.234 8.086 2.873 1.00 92.88 97 LEU A O 1
ATOM 786 N N . ILE A 1 98 ? -8.039 8.403 2.570 1.00 94.81 98 ILE A N 1
ATOM 787 C CA . ILE A 1 98 ? -7.676 7.135 3.227 1.00 94.81 98 ILE A CA 1
ATOM 788 C C . ILE A 1 98 ? -8.141 7.136 4.691 1.00 94.81 98 ILE A C 1
ATOM 790 O O . ILE A 1 98 ? -8.748 6.165 5.133 1.00 94.81 98 ILE A O 1
ATOM 794 N N . ALA A 1 99 ? -7.918 8.225 5.434 1.00 95.38 99 ALA A N 1
ATOM 795 C CA . ALA A 1 99 ? -8.342 8.326 6.833 1.00 95.38 99 ALA A CA 1
ATOM 796 C C . ALA A 1 99 ? -9.864 8.182 6.993 1.00 95.38 99 ALA A C 1
ATOM 798 O O . ALA A 1 99 ? -10.331 7.460 7.870 1.00 95.38 99 ALA A O 1
ATOM 799 N N . GLU A 1 100 ? -10.651 8.799 6.110 1.00 94.69 100 GLU A N 1
ATOM 800 C CA . GLU A 1 100 ? -12.107 8.636 6.113 1.00 94.69 100 GLU A CA 1
ATOM 801 C C . GLU A 1 100 ? -12.505 7.177 5.848 1.00 94.69 100 GLU A C 1
ATOM 803 O O . GLU A 1 100 ? -13.344 6.626 6.561 1.00 94.69 100 GLU A O 1
ATOM 808 N N . ALA A 1 101 ? -11.864 6.522 4.873 1.00 95.56 101 ALA A N 1
ATOM 809 C CA . ALA A 1 101 ? -12.090 5.109 4.581 1.00 95.56 101 ALA A CA 1
ATOM 810 C C . ALA A 1 101 ? -11.769 4.212 5.788 1.00 95.56 101 ALA A C 1
ATOM 812 O O . ALA A 1 101 ? -12.567 3.337 6.125 1.00 95.56 101 ALA A O 1
ATOM 813 N N . ILE A 1 102 ? -10.653 4.465 6.477 1.00 97.00 102 ILE A N 1
ATOM 814 C CA . ILE A 1 102 ? -10.258 3.772 7.712 1.00 97.00 102 ILE A CA 1
ATOM 815 C C . ILE A 1 102 ? -11.351 3.896 8.777 1.00 97.00 102 ILE A C 1
ATOM 817 O O . ILE A 1 102 ? -11.745 2.894 9.378 1.00 97.00 102 ILE A O 1
ATOM 821 N N . LEU A 1 103 ? -11.868 5.107 9.000 1.00 95.06 103 LEU A N 1
ATOM 822 C CA . LEU A 1 103 ? -12.877 5.375 10.026 1.00 95.06 103 LEU A CA 1
ATOM 823 C C . LEU A 1 103 ? -14.242 4.786 9.670 1.00 95.06 103 LEU A C 1
ATOM 825 O O . LEU A 1 103 ? -14.866 4.145 10.519 1.00 95.06 103 LEU A O 1
ATOM 829 N N . ARG A 1 104 ? -14.686 4.948 8.419 1.00 95.38 104 ARG A N 1
ATOM 830 C CA . ARG A 1 104 ? -15.938 4.372 7.910 1.00 95.38 104 ARG A CA 1
ATOM 831 C C . ARG A 1 104 ? -15.944 2.860 8.072 1.00 95.38 104 ARG A C 1
ATOM 833 O O . ARG A 1 104 ? -16.914 2.287 8.565 1.00 95.38 104 ARG A O 1
ATOM 840 N N . GLU A 1 105 ? -14.837 2.228 7.704 1.00 96.69 105 GLU A N 1
ATOM 841 C CA . GLU A 1 105 ? -14.678 0.790 7.824 1.00 96.69 105 GLU A CA 1
ATOM 842 C C . GLU A 1 105 ? -14.312 0.347 9.239 1.00 96.69 105 GLU A C 1
ATOM 844 O O . GLU A 1 105 ? -14.306 -0.850 9.488 1.00 96.69 105 GLU A O 1
ATOM 849 N N . LYS A 1 106 ? -14.072 1.246 10.198 1.00 95.81 106 LYS A N 1
ATOM 850 C CA . LYS A 1 106 ? -13.680 0.895 11.576 1.00 95.81 106 LYS A CA 1
ATOM 851 C C . LYS A 1 106 ? -12.426 0.006 11.614 1.00 95.81 106 LYS A C 1
ATOM 853 O O . LYS A 1 106 ? -12.380 -0.980 12.350 1.00 95.81 106 LYS A O 1
ATOM 858 N N . LEU A 1 107 ? -11.434 0.317 10.779 1.00 96.62 107 LEU A N 1
ATOM 859 C CA . LEU A 1 107 ? -10.164 -0.410 10.741 1.00 96.62 107 LEU A CA 1
ATOM 860 C C . LEU A 1 107 ? -9.323 -0.062 11.974 1.00 96.62 107 LEU A C 1
ATOM 862 O O . LEU A 1 107 ? -9.320 1.079 12.429 1.00 96.62 107 LEU A O 1
ATOM 866 N N . ASN A 1 108 ? -8.611 -1.051 12.511 1.00 95.44 108 ASN A N 1
ATOM 867 C CA . ASN A 1 108 ? -7.727 -0.880 13.669 1.00 95.44 108 ASN A CA 1
ATOM 868 C C . ASN A 1 108 ? -6.248 -1.007 13.298 1.00 95.44 108 ASN A C 1
ATOM 870 O O . ASN A 1 108 ? -5.407 -0.456 13.997 1.00 95.44 108 ASN A O 1
ATOM 874 N N . PHE A 1 109 ? -5.949 -1.746 12.229 1.00 97.06 109 PHE A N 1
ATOM 875 C CA . PHE A 1 109 ? -4.595 -2.053 11.788 1.00 97.06 109 PHE A CA 1
ATOM 876 C C . PHE A 1 109 ? -4.515 -1.878 10.273 1.00 97.06 109 PHE A C 1
ATOM 878 O O . PHE A 1 109 ? -5.226 -2.563 9.534 1.00 97.06 109 PHE A O 1
ATOM 885 N N . VAL A 1 110 ? -3.718 -0.920 9.810 1.00 97.81 110 VAL A N 1
ATOM 886 C CA . VAL A 1 110 ? -3.672 -0.512 8.401 1.00 97.81 110 VAL A CA 1
ATOM 887 C C . VAL A 1 110 ? -2.258 -0.664 7.875 1.00 97.81 110 VAL A C 1
ATOM 889 O O . VAL A 1 110 ? -1.322 -0.074 8.408 1.00 97.81 110 VAL A O 1
ATOM 892 N N . LEU A 1 111 ? -2.135 -1.467 6.824 1.00 98.19 111 LEU A N 1
ATOM 893 C CA . LEU A 1 111 ? -0.894 -1.854 6.169 1.00 98.19 111 LEU A CA 1
ATOM 894 C C . LEU A 1 111 ? -0.803 -1.212 4.790 1.00 98.19 111 LEU A C 1
ATOM 896 O O . LEU A 1 111 ? -1.793 -1.154 4.064 1.00 98.19 111 LEU A O 1
ATOM 900 N N . TYR A 1 112 ? 0.397 -0.799 4.401 1.00 97.31 112 TYR A N 1
ATOM 901 C CA . TYR A 1 112 ? 0.654 -0.130 3.132 1.00 97.31 112 TYR A CA 1
ATOM 902 C C . TYR A 1 112 ? 1.624 -0.933 2.270 1.00 97.31 112 TYR A C 1
ATOM 904 O O . TYR A 1 112 ? 2.697 -1.342 2.718 1.00 97.31 112 TYR A O 1
ATOM 912 N N . GLY A 1 113 ? 1.257 -1.110 1.006 1.00 96.62 113 GLY A N 1
ATOM 913 C CA . GLY A 1 113 ? 2.102 -1.642 -0.056 1.00 96.62 113 GLY A CA 1
ATOM 914 C C . GLY A 1 113 ? 1.814 -0.926 -1.374 1.00 96.62 113 GLY A C 1
ATOM 915 O O . GLY A 1 113 ? 1.068 0.050 -1.420 1.00 96.62 113 GLY A O 1
ATOM 916 N N . GLY A 1 114 ? 2.397 -1.405 -2.465 1.00 94.12 114 GLY A N 1
ATOM 917 C CA . GLY A 1 114 ? 2.168 -0.888 -3.809 1.00 94.12 114 GLY A CA 1
ATOM 918 C C . GLY A 1 114 ? 3.436 -0.365 -4.474 1.00 94.12 114 GLY A C 1
ATOM 919 O O . GLY A 1 114 ? 4.521 -0.931 -4.338 1.00 94.12 114 GLY A O 1
ATOM 920 N N . PHE A 1 115 ? 3.300 0.699 -5.253 1.00 89.00 115 PHE A N 1
ATOM 921 C CA . PHE A 1 115 ? 4.356 1.215 -6.120 1.00 89.00 115 PHE A CA 1
ATOM 922 C C . PHE A 1 115 ? 5.064 2.428 -5.511 1.00 89.00 115 PHE A C 1
ATOM 924 O O . PHE A 1 115 ? 4.486 3.201 -4.749 1.00 89.00 115 PHE A O 1
ATOM 931 N N . HIS A 1 116 ? 6.329 2.622 -5.893 1.00 81.00 116 HIS A N 1
ATOM 932 C CA . HIS A 1 116 ? 7.174 3.742 -5.459 1.00 81.00 116 HIS A CA 1
ATOM 933 C C . HIS A 1 116 ? 7.437 3.779 -3.941 1.00 81.00 116 HIS A C 1
ATOM 935 O O . HIS A 1 116 ? 7.163 4.776 -3.260 1.00 81.00 116 HIS A O 1
ATOM 941 N N . PHE A 1 117 ? 8.029 2.704 -3.409 1.00 82.06 117 PHE A N 1
ATOM 942 C CA . PHE A 1 117 ? 8.547 2.675 -2.037 1.00 82.06 117 PHE A CA 1
ATOM 943 C C . PHE A 1 117 ? 9.509 3.847 -1.766 1.00 82.06 117 PHE A C 1
ATOM 945 O O . PHE A 1 117 ? 10.341 4.190 -2.608 1.00 82.06 117 PHE A O 1
ATOM 952 N N . GLY A 1 118 ? 9.398 4.453 -0.579 1.00 70.94 118 GLY A N 1
ATOM 953 C CA . GLY A 1 118 ? 10.147 5.655 -0.184 1.00 70.94 118 GLY A CA 1
ATOM 954 C C . GLY A 1 118 ? 9.597 6.974 -0.744 1.00 70.94 118 GLY A C 1
ATOM 955 O O . GLY A 1 118 ? 10.170 8.029 -0.479 1.00 70.94 118 GLY A O 1
ATOM 956 N N . ARG A 1 119 ? 8.506 6.934 -1.527 1.00 78.31 119 ARG A N 1
ATOM 957 C CA . ARG A 1 119 ? 7.795 8.125 -2.011 1.00 78.31 119 ARG A CA 1
ATOM 958 C C . ARG A 1 119 ? 6.286 7.982 -1.833 1.00 78.31 119 ARG A C 1
ATOM 960 O O . ARG A 1 119 ? 5.769 8.445 -0.827 1.00 78.31 119 ARG A O 1
ATOM 967 N N . CYS A 1 120 ? 5.589 7.323 -2.761 1.00 86.12 120 CYS A N 1
ATOM 968 C CA . CYS A 1 120 ? 4.123 7.266 -2.749 1.00 86.12 120 CYS A CA 1
ATOM 969 C C . CYS A 1 120 ? 3.594 6.449 -1.568 1.00 86.12 120 CYS A C 1
ATOM 971 O O . CYS A 1 120 ? 2.733 6.935 -0.849 1.00 86.12 120 CYS A O 1
ATOM 973 N N . VAL A 1 121 ? 4.151 5.256 -1.316 1.00 90.50 121 VAL A N 1
ATOM 974 C CA . VAL A 1 121 ? 3.714 4.401 -0.192 1.00 90.50 121 VAL A CA 1
ATOM 975 C C . VAL A 1 121 ? 3.783 5.152 1.144 1.00 90.50 121 VAL A C 1
ATOM 977 O O . VAL A 1 121 ? 2.827 5.135 1.909 1.00 90.50 121 VAL A O 1
ATOM 980 N N . HIS A 1 122 ? 4.894 5.853 1.391 1.00 87.81 122 HIS A N 1
ATOM 981 C CA . HIS A 1 122 ? 5.079 6.628 2.621 1.00 87.81 122 HIS A CA 1
ATOM 982 C C . HIS A 1 122 ? 4.184 7.869 2.638 1.00 87.81 122 HIS A C 1
ATOM 984 O O . HIS A 1 122 ? 3.458 8.069 3.599 1.00 87.81 122 HIS A O 1
ATOM 990 N N . GLY A 1 123 ? 4.141 8.642 1.548 1.00 86.56 123 GLY A N 1
ATOM 991 C CA . GLY A 1 123 ? 3.325 9.857 1.487 1.00 86.56 123 GLY A CA 1
ATOM 992 C C . GLY A 1 123 ? 1.829 9.601 1.697 1.00 86.56 123 GLY A C 1
ATOM 993 O O . GLY A 1 123 ? 1.169 10.371 2.386 1.00 86.56 123 GLY A O 1
ATOM 994 N N . HIS A 1 124 ? 1.289 8.502 1.161 1.00 91.88 124 HIS A N 1
ATOM 995 C CA . HIS A 1 124 ? -0.107 8.118 1.395 1.00 91.88 124 HIS A CA 1
ATOM 996 C C . HIS A 1 124 ? -0.338 7.681 2.851 1.00 91.88 124 HIS A C 1
ATOM 998 O O . HIS A 1 124 ? -1.334 8.071 3.454 1.00 91.88 124 HIS A O 1
ATOM 1004 N N . CYS A 1 125 ? 0.597 6.916 3.423 1.00 91.94 125 CYS A N 1
ATOM 1005 C CA . CYS A 1 125 ? 0.568 6.492 4.823 1.00 91.94 125 CYS A CA 1
ATOM 1006 C C . CYS A 1 125 ? 0.600 7.685 5.796 1.00 91.94 125 CYS A C 1
ATOM 1008 O O . CYS A 1 125 ? -0.241 7.788 6.689 1.00 91.94 125 CYS A O 1
ATOM 1010 N N . GLU A 1 126 ? 1.509 8.633 5.573 1.00 89.12 126 GLU A N 1
ATOM 1011 C CA . GLU A 1 126 ? 1.669 9.845 6.385 1.00 89.12 126 GLU A CA 1
ATOM 1012 C C . GLU A 1 126 ? 0.471 10.778 6.273 1.00 89.12 126 GLU A C 1
ATOM 1014 O O . GLU A 1 126 ? 0.015 11.316 7.277 1.00 89.12 126 GLU A O 1
ATOM 1019 N N . MET A 1 127 ? -0.061 10.966 5.061 1.00 89.38 127 MET A N 1
ATOM 1020 C CA . MET A 1 127 ? -1.246 11.795 4.855 1.00 89.38 127 MET A CA 1
ATOM 1021 C C . MET A 1 127 ? -2.457 11.207 5.582 1.00 89.38 127 MET A C 1
ATOM 1023 O O . MET A 1 127 ? -3.198 11.941 6.236 1.00 89.38 127 MET A O 1
ATOM 1027 N N . ALA A 1 128 ? -2.628 9.884 5.524 1.00 92.81 128 ALA A N 1
ATOM 1028 C CA . ALA A 1 128 ? -3.655 9.199 6.294 1.00 92.81 128 ALA A CA 1
ATOM 1029 C C . ALA A 1 128 ? -3.446 9.388 7.804 1.00 92.81 128 ALA A C 1
ATOM 1031 O O . ALA A 1 128 ? -4.403 9.716 8.500 1.00 92.81 128 ALA A O 1
ATOM 1032 N N . GLN A 1 129 ? -2.211 9.249 8.302 1.00 91.69 129 GLN A N 1
ATOM 1033 C CA . GLN A 1 129 ? -1.904 9.435 9.723 1.00 91.69 129 GLN A CA 1
ATOM 1034 C C . GLN A 1 129 ? -2.203 10.861 10.189 1.00 91.69 129 GLN A C 1
ATOM 1036 O O . GLN A 1 129 ? -2.921 11.041 11.167 1.00 91.69 129 GLN A O 1
ATOM 1041 N N . LEU A 1 130 ? -1.736 11.870 9.450 1.00 89.12 130 LEU A N 1
ATOM 1042 C CA . LEU A 1 130 ? -2.002 13.275 9.749 1.00 89.12 130 LEU A CA 1
ATOM 1043 C C . LEU A 1 130 ? -3.509 13.547 9.835 1.00 89.12 130 LEU A C 1
ATOM 1045 O O . LEU A 1 130 ? -3.980 14.203 10.762 1.00 89.12 130 LEU A O 1
ATOM 1049 N N . ASN A 1 131 ? -4.280 13.011 8.889 1.00 90.88 131 ASN A N 1
ATOM 1050 C CA . ASN A 1 131 ? -5.727 13.178 8.884 1.00 90.88 131 ASN A CA 1
ATOM 1051 C C . ASN A 1 131 ? -6.403 12.424 10.045 1.00 90.88 131 ASN A C 1
ATOM 1053 O O . ASN A 1 131 ? -7.391 12.921 10.583 1.00 90.88 131 ASN A O 1
ATOM 1057 N N . LEU A 1 132 ? -5.895 11.265 10.472 1.00 91.56 132 LEU A N 1
ATOM 1058 C CA . LEU A 1 132 ? -6.392 10.561 11.664 1.00 91.56 132 LEU A CA 1
ATOM 1059 C C . LEU A 1 132 ? -6.118 11.348 12.953 1.00 91.56 132 LEU A C 1
ATOM 1061 O O . LEU A 1 132 ? -7.010 11.454 13.801 1.00 91.56 132 LEU A O 1
ATOM 1065 N N . ASP A 1 133 ? -4.929 11.941 13.070 1.00 88.62 133 ASP A N 1
ATOM 1066 C CA . ASP A 1 133 ? -4.527 12.756 14.219 1.00 88.62 133 ASP A CA 1
ATOM 1067 C C . ASP A 1 133 ? -5.414 14.002 14.341 1.00 88.62 133 ASP A C 1
ATOM 1069 O O . ASP A 1 133 ? -5.950 14.280 15.413 1.00 88.62 133 ASP A O 1
ATOM 1073 N N . LEU A 1 134 ? -5.680 14.692 13.223 1.00 87.06 134 LEU A N 1
ATOM 1074 C CA . LEU A 1 134 ? -6.600 15.838 13.171 1.00 87.06 134 LEU A CA 1
ATOM 1075 C C . LEU A 1 134 ? -8.038 15.483 13.589 1.00 87.06 134 LEU A C 1
ATOM 1077 O O . LEU A 1 134 ? -8.777 16.347 14.055 1.00 87.06 134 LEU A O 1
ATOM 1081 N N . ASN A 1 135 ? -8.437 14.217 13.451 1.00 83.44 135 ASN A N 1
ATOM 1082 C CA . ASN A 1 135 ? -9.742 13.715 13.882 1.00 83.44 135 ASN A CA 1
ATOM 1083 C C . ASN A 1 135 ? -9.739 13.163 15.327 1.00 83.44 135 ASN A C 1
ATOM 1085 O O . ASN A 1 135 ? -10.748 12.600 15.763 1.00 83.44 135 ASN A O 1
ATOM 1089 N N . ASN A 1 136 ? -8.641 13.320 16.083 1.00 78.94 136 ASN A N 1
ATOM 1090 C CA . ASN A 1 136 ? -8.449 12.809 17.449 1.00 78.94 136 ASN A CA 1
ATOM 1091 C C . ASN A 1 136 ? -8.675 11.288 17.571 1.00 78.94 136 ASN A C 1
ATOM 1093 O O . ASN A 1 136 ? -9.315 10.808 18.513 1.00 78.94 136 ASN A O 1
ATOM 1097 N N . LYS A 1 137 ? -8.191 10.502 16.601 1.00 73.56 137 LYS A N 1
ATOM 1098 C CA . LYS A 1 137 ? -8.374 9.038 16.565 1.00 73.56 137 LYS A CA 1
ATOM 1099 C C . LYS A 1 137 ? -7.068 8.279 16.807 1.00 73.56 137 LYS A C 1
ATOM 1101 O O . LYS A 1 137 ? -6.596 7.551 15.942 1.00 73.56 137 LYS A O 1
ATOM 1106 N N . SER A 1 138 ? -6.554 8.359 18.034 1.00 66.19 138 SER A N 1
ATOM 1107 C CA . SER A 1 138 ? -5.281 7.749 18.465 1.00 66.19 138 SER A CA 1
ATOM 1108 C C . SER A 1 138 ? -5.229 6.213 18.477 1.00 66.19 138 SER A C 1
ATOM 1110 O O . SER A 1 138 ? -4.186 5.648 18.782 1.00 66.19 138 SER A O 1
ATOM 1112 N N . ASN A 1 139 ? -6.338 5.517 18.203 1.00 84.31 139 ASN A N 1
ATOM 1113 C CA . ASN A 1 139 ? -6.439 4.062 18.399 1.00 84.31 139 ASN A CA 1
ATOM 1114 C C . ASN A 1 139 ? -6.244 3.246 17.110 1.00 84.31 139 ASN A C 1
ATOM 1116 O O . ASN A 1 139 ? -6.458 2.034 17.125 1.00 84.31 139 ASN A O 1
ATOM 1120 N N . VAL A 1 140 ? -5.912 3.893 15.990 1.00 92.31 140 VAL A N 1
ATOM 1121 C CA . VAL A 1 140 ? -5.621 3.205 14.727 1.00 92.31 140 VAL A CA 1
ATOM 1122 C C . VAL A 1 140 ? -4.113 3.065 14.577 1.00 92.31 140 VAL A C 1
ATOM 1124 O O . VAL A 1 140 ? -3.397 4.062 14.533 1.00 92.31 140 VAL A O 1
ATOM 1127 N N . ASP A 1 141 ? -3.640 1.833 14.435 1.00 93.50 141 ASP A N 1
ATOM 1128 C CA . ASP A 1 141 ? -2.258 1.555 14.067 1.00 93.50 141 ASP A CA 1
ATOM 1129 C C . ASP A 1 141 ? -2.118 1.628 12.537 1.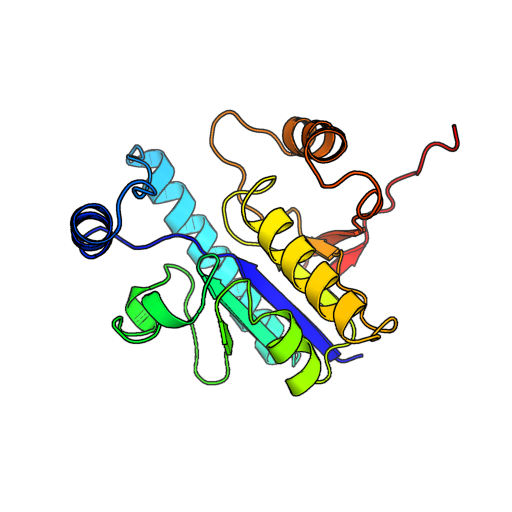00 93.50 141 ASP A C 1
ATOM 1131 O O . ASP A 1 141 ? -2.516 0.713 11.810 1.00 93.50 141 ASP A O 1
ATOM 1135 N N . ASN A 1 142 ? -1.626 2.765 12.039 1.00 93.94 142 ASN A N 1
ATOM 1136 C CA . ASN A 1 142 ? -1.628 3.107 10.614 1.00 93.94 142 ASN A CA 1
ATOM 1137 C C . ASN A 1 142 ? -0.223 3.287 10.005 1.00 93.94 142 ASN A C 1
ATOM 1139 O O . ASN A 1 142 ? -0.090 3.336 8.788 1.00 93.94 142 ASN A O 1
ATOM 1143 N N . LEU A 1 143 ? 0.849 3.297 10.799 1.00 92.81 143 LEU A N 1
ATOM 1144 C CA . LEU A 1 143 ? 2.221 3.467 10.296 1.00 92.81 143 LEU A CA 1
ATOM 1145 C C . LEU A 1 143 ? 2.891 2.127 9.935 1.00 92.81 143 LEU A C 1
ATOM 1147 O O . LEU A 1 143 ? 4.060 1.904 10.254 1.00 92.81 143 LEU A O 1
ATOM 1151 N N . ASN A 1 144 ? 2.169 1.227 9.257 1.00 95.00 144 ASN A N 1
ATOM 1152 C CA . ASN A 1 144 ? 2.650 -0.120 8.925 1.00 95.00 144 ASN A CA 1
ATOM 1153 C C . ASN A 1 144 ? 2.954 -0.270 7.431 1.00 95.00 144 ASN A C 1
ATOM 1155 O O . ASN A 1 144 ? 2.060 -0.168 6.595 1.00 95.00 144 ASN A O 1
ATOM 1159 N N . ILE A 1 145 ? 4.202 -0.576 7.074 1.00 94.25 145 ILE A N 1
ATOM 1160 C CA . ILE A 1 145 ? 4.627 -0.751 5.678 1.00 94.25 145 ILE A CA 1
ATOM 1161 C C . ILE A 1 145 ? 5.048 -2.195 5.420 1.00 94.25 145 ILE A C 1
ATOM 1163 O O . ILE A 1 145 ? 5.896 -2.743 6.120 1.00 94.25 145 ILE A O 1
ATOM 1167 N N . VAL A 1 146 ? 4.512 -2.794 4.357 1.00 96.44 146 VAL A N 1
ATOM 1168 C CA . VAL A 1 146 ? 4.812 -4.172 3.963 1.00 96.44 146 VAL A CA 1
ATOM 1169 C C . VAL A 1 146 ? 5.874 -4.180 2.867 1.00 96.44 146 VAL A C 1
ATOM 1171 O O . VAL A 1 146 ? 5.631 -3.769 1.728 1.00 96.44 146 VAL A O 1
ATOM 1174 N N . LEU A 1 147 ? 7.080 -4.638 3.204 1.00 93.25 147 LEU A N 1
ATOM 1175 C CA . LEU A 1 147 ? 8.260 -4.475 2.351 1.00 93.25 147 LEU A CA 1
ATOM 1176 C C . LEU A 1 147 ? 8.171 -5.300 1.069 1.00 93.25 147 LEU A C 1
ATOM 1178 O O . LEU A 1 147 ? 8.359 -4.765 -0.020 1.00 93.25 147 LEU A O 1
ATOM 1182 N N . ASN A 1 148 ? 7.841 -6.588 1.168 1.00 94.56 148 ASN A N 1
ATOM 1183 C CA . ASN A 1 148 ? 7.738 -7.463 -0.003 1.00 94.56 148 ASN A CA 1
ATOM 1184 C C . ASN A 1 148 ? 6.476 -7.212 -0.850 1.00 94.56 148 ASN A C 1
ATOM 1186 O O . ASN A 1 148 ? 6.378 -7.733 -1.959 1.00 94.56 148 ASN A O 1
ATOM 1190 N N . LEU A 1 149 ? 5.552 -6.373 -0.371 1.00 96.12 149 LEU A N 1
ATOM 1191 C CA . LEU A 1 149 ? 4.443 -5.830 -1.157 1.00 96.12 149 LEU A CA 1
ATOM 1192 C C . LEU A 1 149 ? 4.727 -4.414 -1.663 1.00 96.12 149 LEU A C 1
ATOM 1194 O O . LEU A 1 149 ? 3.812 -3.756 -2.148 1.00 96.12 149 LEU A O 1
ATOM 1198 N N . SER A 1 150 ? 5.969 -3.933 -1.590 1.00 93.81 150 SER A N 1
ATOM 1199 C CA . SER A 1 150 ? 6.342 -2.593 -2.040 1.00 93.81 150 SER A CA 1
ATOM 1200 C C . SER A 1 150 ? 7.410 -2.632 -3.131 1.00 93.81 150 SER A C 1
ATOM 1202 O O . SER A 1 150 ? 8.533 -3.080 -2.913 1.00 93.81 150 SER A O 1
ATOM 1204 N N . MET A 1 151 ? 7.099 -2.103 -4.313 1.00 90.62 151 MET A N 1
ATOM 1205 C CA . MET A 1 151 ? 8.066 -2.017 -5.403 1.00 90.62 151 MET A CA 1
ATOM 1206 C C . MET A 1 151 ? 9.022 -0.842 -5.195 1.00 90.62 151 MET A C 1
ATOM 1208 O O . MET A 1 151 ? 8.613 0.311 -5.019 1.00 90.62 151 MET A O 1
ATOM 1212 N N . VAL A 1 152 ? 10.317 -1.129 -5.294 1.00 84.94 152 VAL A N 1
ATOM 1213 C CA . VAL A 1 152 ? 11.376 -0.121 -5.327 1.00 84.94 152 VAL A CA 1
ATOM 1214 C C . VAL A 1 152 ? 11.691 0.228 -6.782 1.00 84.94 152 VAL A C 1
ATOM 1216 O O . VAL A 1 152 ? 11.767 -0.653 -7.637 1.00 84.94 152 VAL A O 1
ATOM 1219 N N . LEU A 1 153 ? 11.864 1.519 -7.077 1.00 71.38 153 LEU A N 1
ATOM 1220 C CA . LEU A 1 153 ? 12.267 1.953 -8.416 1.00 71.38 153 LEU A CA 1
ATOM 1221 C C . LEU A 1 153 ? 13.686 1.469 -8.755 1.00 71.38 153 LEU A C 1
ATOM 1223 O O . LEU A 1 153 ? 14.543 1.449 -7.865 1.00 71.38 153 LEU A O 1
ATOM 1227 N N . PRO A 1 154 ? 13.979 1.173 -10.031 1.00 62.91 154 PRO A N 1
ATOM 1228 C CA . PRO A 1 154 ? 15.334 0.878 -10.482 1.00 62.91 154 PRO A CA 1
ATOM 1229 C C . PRO A 1 154 ? 16.262 2.028 -10.095 1.00 62.91 154 PRO A C 1
ATOM 1231 O O . PRO A 1 154 ? 15.930 3.190 -10.322 1.00 62.91 154 PRO A O 1
ATOM 1234 N N . LYS A 1 155 ? 17.409 1.699 -9.489 1.00 70.88 155 LYS A N 1
ATOM 1235 C CA . LYS A 1 155 ? 18.387 2.609 -8.842 1.00 70.88 155 LYS A CA 1
ATOM 1236 C C . LYS A 1 155 ? 18.117 2.972 -7.382 1.00 70.88 155 LYS A C 1
ATOM 1238 O O . LYS A 1 155 ? 18.973 3.607 -6.774 1.00 70.88 155 LYS A O 1
ATOM 1243 N N . ASN A 1 156 ? 16.992 2.564 -6.803 1.00 75.06 156 ASN A N 1
ATOM 1244 C CA . ASN A 1 156 ? 16.785 2.655 -5.364 1.00 75.06 156 ASN A CA 1
ATOM 1245 C C . ASN A 1 156 ? 16.891 1.264 -4.727 1.00 75.06 156 ASN A C 1
ATOM 1247 O O . ASN A 1 156 ? 16.564 0.250 -5.339 1.00 75.06 156 ASN A O 1
ATOM 1251 N N . SER A 1 157 ? 17.319 1.220 -3.470 1.00 80.62 157 SER A N 1
ATOM 1252 C CA . SER A 1 157 ? 17.171 0.044 -2.612 1.00 80.62 157 SER A CA 1
ATOM 1253 C C . SER A 1 157 ? 16.293 0.375 -1.411 1.00 80.62 157 SER A C 1
ATOM 1255 O O . SER A 1 157 ? 16.141 1.545 -1.045 1.00 80.62 157 SER A O 1
ATOM 1257 N N . PHE A 1 158 ? 15.743 -0.652 -0.759 1.00 79.38 158 PHE A N 1
ATOM 1258 C CA . PHE A 1 158 ? 15.067 -0.475 0.528 1.00 79.38 158 PHE A CA 1
ATOM 1259 C C . PHE A 1 158 ? 15.975 0.257 1.518 1.00 79.38 158 PHE A C 1
ATOM 1261 O O . PHE A 1 158 ? 15.577 1.287 2.047 1.00 79.38 158 PHE A O 1
ATOM 1268 N N . LYS A 1 159 ? 17.236 -0.178 1.660 1.00 80.06 159 LYS A N 1
ATOM 1269 C CA . LYS A 1 159 ? 18.235 0.464 2.532 1.00 80.06 159 LYS A CA 1
ATOM 1270 C C . LYS A 1 159 ? 18.386 1.964 2.256 1.00 80.06 159 LYS A C 1
ATOM 1272 O O . LYS A 1 159 ? 18.387 2.764 3.185 1.00 80.06 159 LYS A O 1
ATOM 1277 N N . GLN A 1 160 ? 18.499 2.354 0.986 1.00 77.50 160 GLN A N 1
ATOM 1278 C CA . GLN A 1 160 ? 18.635 3.763 0.610 1.00 77.50 160 GLN A CA 1
ATOM 1279 C C . GLN A 1 160 ? 17.376 4.572 0.920 1.00 77.50 160 GLN A C 1
ATOM 1281 O O . GLN A 1 160 ? 17.489 5.710 1.365 1.00 77.50 160 GLN A O 1
ATOM 1286 N N . ASN A 1 161 ? 16.191 4.012 0.676 1.00 75.00 161 ASN A N 1
ATOM 1287 C CA . ASN A 1 161 ? 14.935 4.694 0.969 1.00 75.00 161 ASN A CA 1
ATOM 1288 C C . ASN A 1 161 ? 14.723 4.839 2.476 1.00 75.00 161 ASN A C 1
ATOM 1290 O O . ASN A 1 161 ? 14.517 5.958 2.924 1.00 75.00 161 ASN A O 1
ATOM 1294 N N . LEU A 1 162 ? 14.915 3.774 3.256 1.00 75.25 162 LEU A N 1
ATOM 1295 C CA . LEU A 1 162 ? 14.841 3.800 4.722 1.00 75.25 162 LEU A CA 1
ATOM 1296 C C . LEU A 1 162 ? 15.766 4.873 5.327 1.00 75.25 162 LEU A C 1
ATOM 1298 O O . LEU A 1 162 ? 15.362 5.629 6.207 1.00 75.25 162 LEU A O 1
ATOM 1302 N N . ALA A 1 163 ? 16.984 5.012 4.792 1.00 69.94 163 ALA A N 1
ATOM 1303 C CA . ALA A 1 163 ? 17.935 6.041 5.214 1.00 69.94 163 ALA A CA 1
ATOM 1304 C C . ALA A 1 163 ? 17.585 7.473 4.750 1.00 69.94 163 ALA A C 1
ATOM 1306 O O . ALA A 1 163 ? 18.128 8.435 5.291 1.00 69.94 163 ALA A O 1
ATOM 1307 N N . LYS A 1 164 ? 16.728 7.641 3.731 1.00 66.12 164 LYS A N 1
ATOM 1308 C CA . LYS A 1 164 ? 16.260 8.950 3.231 1.00 66.12 164 LYS A CA 1
ATOM 1309 C C . LYS A 1 164 ? 14.985 9.409 3.930 1.00 66.12 164 LYS A C 1
ATOM 1311 O O . LYS A 1 164 ? 14.836 10.610 4.152 1.00 66.12 164 LYS A O 1
ATOM 1316 N N . THR A 1 165 ? 14.086 8.487 4.274 1.00 57.91 165 THR A N 1
ATOM 1317 C CA . THR A 1 165 ? 12.835 8.774 4.990 1.00 57.91 165 THR A CA 1
ATOM 1318 C C . THR A 1 165 ? 13.111 9.507 6.306 1.00 57.91 165 THR A C 1
ATOM 1320 O O . THR A 1 165 ? 12.422 10.466 6.635 1.00 57.91 165 THR A O 1
ATOM 1323 N N . SER A 1 166 ? 14.219 9.177 6.980 1.00 51.62 166 SER A N 1
ATOM 1324 C CA . SER A 1 166 ? 14.689 9.878 8.185 1.00 51.62 166 SER A CA 1
ATOM 1325 C C . SER A 1 166 ? 15.038 11.363 7.978 1.00 51.62 166 SER A C 1
ATOM 1327 O O . SER A 1 166 ? 15.137 12.113 8.947 1.00 51.62 166 SER A O 1
ATOM 1329 N N . LYS A 1 167 ? 15.232 11.820 6.732 1.00 48.31 167 LYS A N 1
ATOM 1330 C CA . LYS A 1 167 ? 15.689 13.185 6.418 1.00 48.31 167 LYS A CA 1
ATOM 1331 C C . LYS A 1 167 ? 14.624 14.084 5.792 1.00 48.31 167 LYS A C 1
ATOM 1333 O O . LYS A 1 167 ? 14.812 15.299 5.821 1.00 48.31 167 LYS A O 1
ATOM 1338 N N . ARG A 1 168 ? 13.561 13.526 5.198 1.00 47.56 168 ARG A N 1
ATOM 1339 C CA . ARG A 1 168 ? 12.716 14.238 4.217 1.00 47.56 168 ARG A CA 1
ATOM 1340 C C . ARG A 1 168 ? 11.307 14.611 4.682 1.00 47.56 168 ARG A C 1
ATOM 1342 O O . ARG A 1 168 ? 10.616 15.307 3.949 1.00 47.56 168 ARG A O 1
ATOM 1349 N N . LEU A 1 169 ? 10.888 14.175 5.861 1.00 49.03 169 LEU A N 1
ATOM 1350 C CA . LEU A 1 169 ? 9.512 14.343 6.322 1.00 49.03 169 LEU A CA 1
ATOM 1351 C C . LEU A 1 169 ? 9.396 15.492 7.310 1.00 49.03 169 LEU A C 1
ATOM 1353 O O . LEU A 1 169 ? 10.386 15.853 7.938 1.00 49.03 169 LEU A O 1
ATOM 1357 N N . LEU A 1 170 ? 8.195 16.057 7.420 1.00 50.28 170 LEU A N 1
ATOM 1358 C CA . LEU A 1 170 ? 7.779 17.028 8.431 1.00 50.28 170 LEU A CA 1
ATOM 1359 C C . LEU A 1 170 ? 8.248 16.556 9.824 1.00 50.28 170 LEU A C 1
ATOM 1361 O O . LEU A 1 170 ? 7.591 15.758 10.489 1.00 50.28 170 LEU A O 1
ATOM 1365 N N . LYS A 1 171 ? 9.452 16.999 10.206 1.00 48.94 171 LYS A N 1
ATOM 1366 C CA . LYS A 1 171 ? 10.180 16.679 11.440 1.00 48.94 171 LYS A CA 1
ATOM 1367 C C . LYS A 1 171 ? 9.421 17.332 12.592 1.00 48.94 171 LYS A C 1
ATOM 1369 O O . LYS A 1 171 ? 9.685 18.495 12.889 1.00 48.94 171 LYS A O 1
ATOM 1374 N N . PRO A 1 172 ? 8.395 16.674 13.142 1.00 49.59 172 PRO A N 1
ATOM 1375 C CA . PRO A 1 172 ? 8.652 15.774 14.263 1.00 49.59 172 PRO A CA 1
ATOM 1376 C C . PRO A 1 172 ? 7.821 14.471 14.301 1.00 49.59 172 PRO A C 1
ATOM 1378 O O . PRO A 1 172 ? 8.002 13.702 15.238 1.00 49.59 172 PRO A O 1
ATOM 1381 N N . TYR A 1 173 ? 6.938 14.180 13.336 1.00 49.62 173 TYR A N 1
ATOM 1382 C CA . TYR A 1 173 ? 5.861 13.200 13.586 1.00 49.62 173 TYR A CA 1
ATOM 1383 C C . TYR A 1 173 ? 6.160 11.724 13.255 1.00 49.62 173 TYR A C 1
ATOM 1385 O O . TYR A 1 173 ? 5.539 10.850 13.850 1.00 49.62 173 TYR A O 1
ATOM 1393 N N . PHE A 1 174 ? 7.106 11.390 12.365 1.00 54.38 174 PHE A N 1
ATOM 1394 C CA . PHE A 1 174 ? 7.129 10.037 11.762 1.00 54.38 174 PHE A CA 1
ATOM 1395 C C . PHE A 1 174 ? 8.476 9.304 11.845 1.00 54.38 174 PHE A C 1
ATOM 1397 O O . PHE A 1 174 ? 9.001 8.803 10.852 1.00 54.38 174 PHE A O 1
ATOM 1404 N N . SER A 1 175 ? 9.044 9.213 13.049 1.00 54.94 175 SER A N 1
ATOM 1405 C CA . SER A 1 175 ? 10.256 8.423 13.327 1.00 54.94 175 SER A CA 1
ATOM 1406 C C . SER A 1 175 ? 10.005 6.921 13.550 1.00 54.94 175 SER A C 1
ATOM 1408 O O . SER A 1 175 ? 10.956 6.185 13.806 1.00 54.94 175 SER A O 1
ATOM 1410 N N . SER A 1 176 ? 8.763 6.429 13.458 1.00 74.19 176 SER A N 1
ATOM 1411 C CA . SER A 1 176 ? 8.440 5.034 13.799 1.00 74.19 176 SER A CA 1
ATOM 1412 C C . SER A 1 176 ? 7.459 4.379 12.830 1.00 74.19 176 SER A C 1
ATOM 1414 O O . SER A 1 176 ? 6.280 4.218 13.112 1.00 74.19 176 SER A O 1
ATOM 1416 N N . TYR A 1 177 ? 7.978 3.962 11.678 1.00 86.56 177 TYR A N 1
ATOM 1417 C CA . TYR A 1 177 ? 7.291 2.969 10.858 1.00 86.56 177 TYR A CA 1
ATOM 1418 C C . TYR A 1 177 ? 7.487 1.578 11.446 1.00 86.56 177 TYR A C 1
ATOM 1420 O O . TYR A 1 177 ? 8.607 1.198 11.799 1.00 86.56 177 TYR A O 1
ATOM 1428 N N . ASN A 1 178 ? 6.411 0.805 11.466 1.00 91.38 178 ASN A N 1
ATOM 1429 C CA . ASN A 1 178 ? 6.462 -0.632 11.652 1.00 91.38 178 ASN A CA 1
ATOM 1430 C C . ASN A 1 178 ? 6.623 -1.278 10.276 1.00 91.38 178 ASN A C 1
ATOM 1432 O O . ASN A 1 178 ? 5.858 -0.993 9.350 1.00 91.38 178 ASN A O 1
ATOM 1436 N N . TYR A 1 179 ? 7.620 -2.142 10.124 1.00 91.88 179 TYR A N 1
ATOM 1437 C CA . TYR A 1 179 ? 7.835 -2.860 8.872 1.00 91.88 179 TYR A CA 1
ATOM 1438 C C . TYR A 1 179 ? 7.351 -4.290 8.997 1.00 91.88 179 TYR A C 1
ATOM 1440 O O . TYR A 1 179 ? 7.558 -4.936 10.021 1.00 91.88 179 TYR A O 1
ATOM 1448 N N . HIS A 1 180 ? 6.740 -4.779 7.928 1.00 95.62 180 HIS A N 1
ATOM 1449 C CA . HIS A 1 180 ? 6.133 -6.098 7.869 1.00 95.62 180 HIS A CA 1
ATOM 1450 C C . HIS A 1 180 ? 6.571 -6.840 6.611 1.00 95.62 180 HIS A C 1
ATOM 1452 O O . HIS A 1 180 ? 6.922 -6.230 5.592 1.00 95.62 180 HIS A O 1
ATOM 1458 N N . LEU A 1 181 ? 6.499 -8.162 6.665 1.00 96.88 181 LEU A N 1
ATOM 1459 C CA . LEU A 1 181 ? 6.494 -9.036 5.499 1.00 96.88 181 LEU A CA 1
ATOM 1460 C C . LEU A 1 181 ? 5.126 -9.695 5.380 1.00 96.88 181 LEU A C 1
ATOM 1462 O O . LEU A 1 181 ? 4.460 -9.946 6.376 1.00 96.88 181 LEU A O 1
ATOM 1466 N N . TRP A 1 182 ? 4.699 -9.960 4.155 1.00 97.94 182 TRP A N 1
ATOM 1467 C CA . TRP A 1 182 ? 3.537 -10.800 3.900 1.00 97.94 182 TRP A CA 1
ATOM 1468 C C . TRP A 1 182 ? 3.982 -12.225 3.560 1.00 97.94 182 TRP A C 1
ATOM 1470 O O . TRP A 1 182 ? 4.838 -12.413 2.690 1.00 97.94 182 TRP A O 1
ATOM 1480 N N . SER A 1 183 ? 3.379 -13.211 4.211 1.00 96.38 183 SER A N 1
ATOM 1481 C CA . SER A 1 183 ? 3.547 -14.642 3.973 1.00 96.38 183 SER A CA 1
ATOM 1482 C C . SER A 1 183 ? 2.174 -15.314 3.823 1.00 96.38 183 SER A C 1
ATOM 1484 O O . SER A 1 183 ? 1.130 -14.661 3.878 1.00 96.38 183 SER A O 1
ATOM 1486 N N . LEU A 1 184 ? 2.154 -16.634 3.623 1.00 94.12 184 LEU A N 1
ATOM 1487 C CA . LEU A 1 184 ? 0.896 -17.391 3.588 1.00 94.12 184 LEU A CA 1
ATOM 1488 C C . LEU A 1 184 ? 0.176 -17.398 4.946 1.00 94.12 184 LEU A C 1
ATOM 1490 O O . LEU A 1 184 ? -1.048 -17.531 4.981 1.00 94.12 184 LEU A O 1
ATOM 1494 N N . ASP A 1 185 ? 0.911 -17.199 6.040 1.00 94.12 185 ASP A N 1
ATOM 1495 C CA . ASP A 1 185 ? 0.354 -17.152 7.391 1.00 94.12 185 ASP A CA 1
ATOM 1496 C C . ASP A 1 185 ? -0.203 -15.758 7.729 1.00 94.12 185 ASP A C 1
ATOM 1498 O O . ASP A 1 185 ? -1.130 -15.610 8.536 1.00 94.12 185 ASP A O 1
ATOM 1502 N N . GLY A 1 186 ? 0.230 -14.725 7.001 1.00 93.38 186 GLY A N 1
ATOM 1503 C CA . GLY A 1 186 ? -0.303 -13.367 7.064 1.00 93.38 186 GLY A CA 1
ATOM 1504 C C . GLY A 1 186 ? 0.794 -12.316 7.099 1.00 93.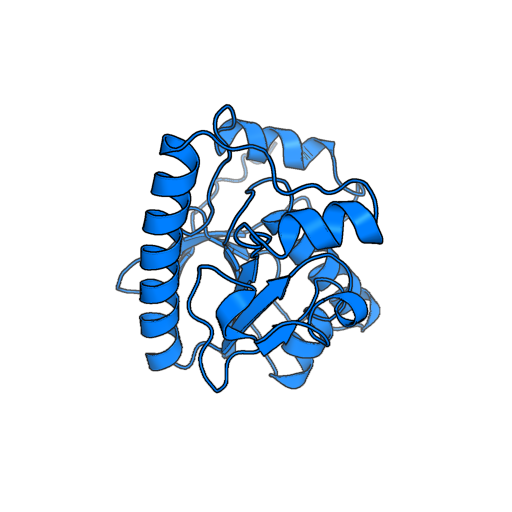38 186 GLY A C 1
ATOM 1505 O O . GLY A 1 186 ? 1.825 -12.457 6.450 1.00 93.38 186 GLY A O 1
ATOM 1506 N N . PHE A 1 187 ? 0.545 -11.231 7.829 1.00 97.06 187 PHE A N 1
ATOM 1507 C CA . PHE A 1 187 ? 1.515 -10.154 7.999 1.00 97.06 187 PHE A CA 1
ATOM 1508 C C . PHE A 1 187 ? 2.382 -10.407 9.233 1.00 97.06 187 PHE A C 1
ATOM 1510 O O . PHE A 1 187 ? 1.870 -10.565 10.340 1.00 97.06 187 PHE A O 1
ATOM 1517 N N . GLU A 1 188 ? 3.692 -10.431 9.024 1.00 95.88 188 GLU A N 1
ATOM 1518 C CA . GLU A 1 188 ? 4.713 -10.718 10.025 1.00 95.88 188 GLU A CA 1
ATOM 1519 C C . GLU A 1 188 ? 5.510 -9.447 10.318 1.00 95.88 188 GLU A C 1
ATOM 1521 O O . GLU A 1 188 ? 6.176 -8.901 9.431 1.00 95.88 188 GLU A O 1
ATOM 1526 N N . SER A 1 189 ? 5.461 -8.980 11.565 1.00 93.38 189 SER A N 1
ATOM 1527 C CA . SER A 1 189 ? 6.235 -7.821 12.008 1.00 93.38 189 SER A CA 1
ATOM 1528 C C . SER A 1 189 ? 7.730 -8.119 11.981 1.00 93.38 189 SER A C 1
ATOM 1530 O O . SER A 1 189 ? 8.198 -9.106 12.549 1.00 93.38 189 SER A O 1
ATOM 1532 N N . LEU A 1 190 ? 8.507 -7.212 11.397 1.00 87.75 190 LEU A N 1
ATOM 1533 C CA . LEU A 1 190 ? 9.956 -7.230 11.513 1.00 87.75 190 LEU A CA 1
ATOM 1534 C C . LEU A 1 190 ? 10.365 -6.567 12.824 1.00 87.75 190 LEU A C 1
ATOM 1536 O O . LEU A 1 190 ? 10.064 -5.398 13.068 1.00 87.75 190 LEU A O 1
ATOM 1540 N N . LEU A 1 191 ? 11.106 -7.306 13.650 1.00 72.50 191 LEU A N 1
ATOM 1541 C CA . LEU A 1 191 ? 11.807 -6.741 14.796 1.00 72.50 191 LEU A CA 1
ATOM 1542 C C . LEU A 1 191 ? 12.936 -5.854 14.273 1.00 72.50 191 LEU A C 1
ATOM 1544 O O . LEU A 1 191 ? 14.052 -6.307 14.026 1.00 72.50 191 LEU A O 1
ATOM 1548 N N . VAL A 1 192 ? 12.647 -4.573 14.070 1.00 60.50 192 VAL A N 1
ATOM 1549 C CA . VAL A 1 192 ? 13.712 -3.593 13.900 1.00 60.50 192 VAL A CA 1
ATOM 1550 C C . VAL A 1 192 ? 14.258 -3.338 15.294 1.00 60.50 192 VAL A C 1
ATOM 1552 O O . VAL A 1 192 ? 13.598 -2.679 16.097 1.00 60.50 192 VAL A O 1
ATOM 1555 N N . HIS A 1 193 ? 15.435 -3.892 15.601 1.00 48.62 193 HIS A N 1
ATOM 1556 C CA . HIS A 1 193 ? 16.195 -3.455 16.765 1.00 48.62 193 HIS A CA 1
ATOM 1557 C C . HIS A 1 193 ? 16.346 -1.938 16.651 1.00 48.62 193 HIS A C 1
ATOM 1559 O O . HIS A 1 193 ? 17.062 -1.427 15.790 1.00 48.62 193 HIS A O 1
ATOM 1565 N N . LYS A 1 194 ? 15.587 -1.207 17.471 1.00 50.09 194 LYS A N 1
ATOM 1566 C CA . LYS A 1 194 ? 15.889 0.188 17.741 1.00 50.09 194 LYS A CA 1
ATOM 1567 C C . LYS A 1 194 ? 17.163 0.115 18.554 1.00 50.09 194 LYS A C 1
ATOM 1569 O O . LYS A 1 194 ? 17.092 -0.187 19.741 1.00 50.09 194 LYS A O 1
ATOM 1574 N N . ASP A 1 195 ? 18.304 0.285 17.898 1.00 44.44 195 ASP A N 1
ATOM 1575 C CA . ASP A 1 195 ? 19.542 0.553 18.611 1.00 44.44 195 ASP A CA 1
ATOM 1576 C C . ASP A 1 195 ? 19.238 1.745 19.522 1.00 44.44 195 ASP A C 1
ATOM 1578 O O . ASP A 1 195 ? 18.985 2.857 19.055 1.00 44.44 195 ASP A O 1
ATOM 1582 N N . THR A 1 196 ? 19.115 1.468 20.818 1.00 39.66 196 THR A N 1
ATOM 1583 C CA . THR A 1 196 ? 19.045 2.472 21.872 1.00 39.66 196 THR A CA 1
ATOM 1584 C C . THR A 1 196 ? 20.351 3.247 21.804 1.00 39.66 196 THR A C 1
ATOM 1586 O O . THR A 1 196 ? 21.374 2.760 22.284 1.00 39.66 196 THR A O 1
ATOM 1589 N N . GLN A 1 197 ? 20.319 4.388 21.113 1.00 38.50 197 GLN A N 1
ATOM 1590 C CA . GLN A 1 197 ? 21.333 5.435 21.219 1.00 38.50 197 GLN A CA 1
ATOM 1591 C C . GLN A 1 197 ? 21.095 6.248 22.483 1.00 38.50 197 GLN A C 1
ATOM 1593 O O . GLN A 1 197 ? 19.910 6.543 22.767 1.00 38.50 197 GLN A O 1
#